Protein AF-A0A699ZF34-F1 (afdb_monomer_lite)

Organism: Haematococcus lacustris (NCBI:txid44745)

pLDDT: mean 74.12, std 25.05, range [24.66, 98.25]

Structure (mmCIF, N/CA/C/O backbone):
data_AF-A0A699ZF34-F1
#
_entry.id   AF-A0A699ZF34-F1
#
loop_
_atom_site.group_PDB
_atom_site.id
_atom_site.type_symbol
_atom_site.label_atom_id
_atom_site.label_alt_id
_atom_site.label_comp_id
_atom_site.label_asym_id
_atom_site.label_entity_id
_atom_site.label_seq_id
_atom_site.pdbx_PDB_ins_code
_atom_site.Cartn_x
_atom_site.Cartn_y
_atom_site.Cartn_z
_atom_site.occupancy
_atom_site.B_iso_or_equiv
_atom_site.auth_seq_id
_atom_site.auth_comp_id
_atom_site.auth_asym_id
_atom_site.auth_atom_id
_atom_site.pdbx_PDB_model_num
ATOM 1 N N . GLY A 1 1 ? -24.869 34.630 8.808 1.00 33.69 1 GLY A N 1
ATOM 2 C CA . GLY A 1 1 ? -23.682 33.775 8.625 1.00 33.69 1 GLY A CA 1
ATOM 3 C C . GLY A 1 1 ? -23.937 32.819 7.484 1.00 33.69 1 GLY A C 1
ATOM 4 O O . GLY A 1 1 ? -24.708 31.885 7.656 1.00 33.69 1 GLY A O 1
ATOM 5 N N . GLY A 1 2 ? -23.388 33.104 6.303 1.00 32.94 2 GLY A N 1
ATOM 6 C CA . GLY A 1 2 ? -23.580 32.267 5.121 1.00 32.94 2 GLY A CA 1
ATOM 7 C C . GLY A 1 2 ? -22.826 30.948 5.269 1.00 32.94 2 GLY A C 1
ATOM 8 O O . GLY A 1 2 ? -21.609 30.952 5.430 1.00 32.94 2 GLY A O 1
ATOM 9 N N . ARG A 1 3 ? -23.548 29.825 5.218 1.00 38.44 3 ARG A N 1
ATOM 10 C CA . ARG A 1 3 ? -22.960 28.494 5.032 1.00 38.44 3 ARG A CA 1
ATOM 11 C C . ARG A 1 3 ? -22.217 28.494 3.696 1.00 38.44 3 ARG A C 1
ATOM 13 O O . ARG A 1 3 ? -22.848 28.540 2.641 1.00 38.44 3 ARG A O 1
ATOM 20 N N . GLY A 1 4 ? -20.886 28.487 3.753 1.00 37.91 4 GLY A N 1
ATOM 21 C CA . GLY A 1 4 ? -20.039 28.271 2.585 1.00 37.91 4 GLY A CA 1
ATOM 22 C C . GLY A 1 4 ? -20.434 26.964 1.902 1.00 37.91 4 GLY A C 1
ATOM 23 O O . GLY A 1 4 ? -20.609 25.941 2.564 1.00 37.91 4 GLY A O 1
ATOM 24 N N . LYS A 1 5 ? -20.640 27.028 0.583 1.00 41.81 5 LYS A N 1
ATOM 25 C CA . LYS A 1 5 ? -20.927 25.872 -0.273 1.00 41.81 5 LYS A CA 1
ATOM 26 C C . LYS A 1 5 ? -19.894 24.772 -0.006 1.00 41.81 5 LYS A C 1
ATOM 28 O O . LYS A 1 5 ? -18.702 25.059 0.042 1.00 41.81 5 LYS A O 1
ATOM 33 N N . GLY A 1 6 ? -20.384 23.547 0.195 1.00 45.31 6 GLY A N 1
ATOM 34 C CA . GLY A 1 6 ? -19.615 22.392 0.655 1.00 45.31 6 GLY A CA 1
ATOM 35 C C . GLY A 1 6 ? -18.366 22.137 -0.179 1.00 45.31 6 GLY A C 1
ATOM 36 O O . GLY A 1 6 ? -18.447 21.641 -1.299 1.00 45.31 6 GLY A O 1
ATOM 37 N N . GLN A 1 7 ? -17.212 22.472 0.388 1.00 50.84 7 GLN A N 1
ATOM 38 C CA . GLN A 1 7 ? -15.935 21.971 -0.091 1.00 50.84 7 GLN A CA 1
ATOM 39 C C . GLN A 1 7 ? -15.862 20.488 0.288 1.00 50.84 7 GLN A C 1
ATOM 41 O O . GLN A 1 7 ? -16.158 20.134 1.431 1.00 50.84 7 GLN A O 1
ATOM 46 N N . ALA A 1 8 ? -15.533 19.623 -0.674 1.00 65.12 8 ALA A N 1
ATOM 47 C CA . ALA A 1 8 ? -15.329 18.203 -0.404 1.00 65.12 8 ALA A CA 1
ATOM 48 C C . ALA A 1 8 ? -14.284 18.035 0.711 1.00 65.12 8 ALA A C 1
ATOM 50 O O . ALA A 1 8 ? -13.295 18.772 0.750 1.00 65.12 8 ALA A O 1
ATOM 51 N N . ALA A 1 9 ? -14.528 17.101 1.634 1.00 75.56 9 ALA A N 1
ATOM 52 C CA . ALA A 1 9 ? -13.611 16.848 2.738 1.00 75.56 9 ALA A CA 1
ATOM 53 C C . ALA A 1 9 ? -12.229 16.438 2.190 1.00 75.56 9 ALA A C 1
ATOM 55 O O . ALA A 1 9 ? -12.174 15.642 1.250 1.00 75.56 9 ALA A O 1
ATOM 56 N N . PRO A 1 10 ? -11.123 16.976 2.737 1.00 82.94 10 PRO A N 1
ATOM 57 C CA . PRO A 1 10 ? -9.788 16.601 2.291 1.00 82.94 10 PRO A CA 1
ATOM 58 C C . PRO A 1 10 ? -9.489 15.141 2.635 1.00 82.94 10 PRO A C 1
ATOM 60 O O . PRO A 1 10 ? -9.945 14.625 3.659 1.00 82.94 10 PRO A O 1
ATOM 63 N N . TYR A 1 11 ? -8.662 14.503 1.812 1.00 84.50 11 TYR A N 1
ATOM 64 C CA . TYR A 1 11 ? -8.053 13.222 2.138 1.00 84.50 11 TYR A CA 1
ATOM 65 C C . TYR A 1 11 ? -6.992 13.420 3.219 1.00 84.50 11 TYR A C 1
ATOM 67 O O . TYR A 1 11 ? -6.097 14.254 3.071 1.00 84.50 11 TYR A O 1
ATOM 75 N N . ILE A 1 12 ? -7.097 12.666 4.311 1.00 86.38 12 ILE A N 1
ATOM 76 C CA . ILE A 1 12 ? -6.150 12.721 5.425 1.00 86.38 12 ILE A CA 1
ATOM 77 C C . ILE A 1 12 ? -5.145 11.587 5.248 1.00 86.38 12 ILE A C 1
ATOM 79 O O . ILE A 1 12 ? -5.502 10.419 5.393 1.00 86.38 12 ILE A O 1
ATOM 83 N N . ARG A 1 13 ? -3.892 11.950 4.965 1.00 90.12 13 ARG A N 1
ATOM 84 C CA . ARG A 1 13 ? -2.758 11.026 4.873 1.00 90.12 13 ARG A CA 1
ATOM 85 C C . ARG A 1 13 ? -1.859 11.213 6.087 1.00 90.12 13 ARG A C 1
ATOM 87 O O . ARG A 1 13 ? -1.444 12.340 6.357 1.00 90.12 13 ARG A O 1
ATOM 94 N N . ILE A 1 14 ? -1.546 10.146 6.811 1.00 91.19 14 ILE A N 1
ATOM 95 C CA . ILE A 1 14 ? -0.604 10.224 7.934 1.00 91.19 14 ILE A CA 1
ATOM 96 C C . ILE A 1 14 ? 0.786 10.596 7.397 1.00 91.19 14 ILE A C 1
ATOM 98 O O . ILE A 1 14 ? 1.165 10.204 6.292 1.00 91.19 14 ILE A O 1
ATOM 102 N N . SER A 1 15 ? 1.527 11.437 8.123 1.00 89.69 15 SER A N 1
ATOM 103 C CA . SER A 1 15 ? 2.826 11.899 7.638 1.00 89.69 15 SER A CA 1
ATOM 104 C C . SER A 1 15 ? 3.857 10.769 7.657 1.00 89.69 15 SER A C 1
ATOM 106 O O . SER A 1 15 ? 3.813 9.875 8.501 1.00 89.69 15 SER A O 1
ATOM 108 N N . GLN A 1 16 ? 4.843 10.841 6.759 1.00 90.50 16 GLN A N 1
ATOM 109 C CA . GLN A 1 16 ? 5.911 9.842 6.682 1.00 90.50 16 GLN A CA 1
ATOM 110 C C . GLN A 1 16 ? 6.647 9.660 8.022 1.00 90.50 16 GLN A C 1
ATOM 112 O O . GLN A 1 16 ? 7.090 8.561 8.328 1.00 90.50 16 GLN A O 1
ATOM 117 N N . GLN A 1 17 ? 6.756 10.714 8.841 1.00 91.25 17 GLN A N 1
ATOM 118 C CA . GLN A 1 17 ? 7.422 10.634 10.145 1.00 91.25 17 GLN A CA 1
ATOM 119 C C . GLN A 1 17 ? 6.659 9.776 11.162 1.00 91.25 17 GLN A C 1
ATOM 121 O O . GLN A 1 17 ? 7.295 9.149 11.999 1.00 91.25 17 GLN A O 1
ATOM 126 N N . GLU A 1 18 ? 5.326 9.751 11.113 1.00 93.38 18 GLU A N 1
ATOM 127 C CA . GLU A 1 18 ? 4.509 8.970 12.056 1.00 93.38 18 GLU A CA 1
ATOM 128 C C . GLU A 1 18 ? 4.581 7.466 11.748 1.00 93.38 18 GLU A C 1
ATOM 130 O O . GLU A 1 18 ? 4.599 6.653 12.669 1.00 93.38 18 GLU A O 1
ATOM 135 N N . ILE A 1 19 ? 4.679 7.101 10.462 1.00 93.38 19 ILE A N 1
ATOM 136 C CA . ILE A 1 19 ? 4.823 5.703 10.018 1.00 93.38 19 ILE A CA 1
ATOM 137 C C . ILE A 1 19 ? 6.280 5.213 10.045 1.00 93.38 19 ILE A C 1
ATOM 139 O O . ILE A 1 19 ? 6.513 4.014 9.991 1.00 93.38 19 ILE A O 1
ATOM 143 N N . ALA A 1 20 ? 7.276 6.104 10.120 1.00 92.88 20 ALA A N 1
ATOM 144 C CA . ALA A 1 20 ? 8.688 5.765 9.891 1.00 92.88 20 ALA A CA 1
ATOM 145 C C . ALA A 1 20 ? 9.232 4.641 10.789 1.00 92.88 20 ALA A C 1
ATOM 147 O O . ALA A 1 20 ? 10.080 3.874 10.347 1.00 92.88 20 ALA A O 1
ATOM 148 N N . GLU A 1 21 ? 8.751 4.531 12.029 1.00 93.38 21 GLU A N 1
ATOM 149 C CA . GLU A 1 21 ? 9.197 3.499 12.977 1.00 93.38 21 GLU A CA 1
ATOM 150 C C . GLU A 1 21 ? 8.729 2.083 12.599 1.00 93.38 21 GLU A C 1
ATOM 152 O O . GLU A 1 21 ? 9.310 1.106 13.068 1.00 93.38 21 GLU A O 1
ATOM 157 N N . ASP A 1 22 ? 7.705 1.969 11.748 1.00 95.81 22 ASP A N 1
ATOM 158 C CA . ASP A 1 22 ? 7.157 0.696 11.269 1.00 95.81 22 ASP A CA 1
ATOM 159 C C . ASP A 1 22 ? 7.843 0.222 9.967 1.00 95.81 22 ASP A C 1
ATOM 161 O O . ASP A 1 22 ? 7.601 -0.892 9.498 1.00 95.81 22 ASP A O 1
ATOM 165 N N . TYR A 1 23 ? 8.736 1.042 9.398 1.00 96.06 23 TYR A N 1
ATOM 166 C CA . TYR A 1 23 ? 9.470 0.777 8.160 1.00 96.06 23 TYR A CA 1
ATOM 167 C C . TYR A 1 23 ? 10.976 0.582 8.406 1.00 96.06 23 TYR A C 1
ATOM 169 O O . TYR A 1 23 ? 11.530 1.078 9.388 1.00 96.06 23 TYR A O 1
ATOM 177 N N . PRO A 1 24 ? 11.678 -0.159 7.526 1.00 95.19 24 PRO A N 1
ATOM 178 C CA . PRO A 1 24 ? 13.124 -0.327 7.635 1.00 95.19 24 PRO A CA 1
ATOM 179 C C . PRO A 1 24 ? 13.867 0.989 7.364 1.00 95.19 24 PRO A C 1
ATOM 181 O O . PRO A 1 24 ? 13.317 1.960 6.845 1.00 95.19 24 PRO A O 1
ATOM 184 N N . LEU A 1 25 ? 15.167 0.996 7.666 1.00 93.25 25 LEU A N 1
ATOM 185 C CA . LEU A 1 25 ? 16.037 2.114 7.316 1.00 93.25 25 LEU A CA 1
ATOM 186 C C . LEU A 1 25 ? 16.028 2.370 5.805 1.00 93.25 25 LEU A C 1
ATOM 188 O O . LEU A 1 25 ? 15.980 1.439 4.995 1.00 93.25 25 LEU A O 1
ATOM 192 N N . VAL A 1 26 ? 16.119 3.652 5.453 1.00 92.12 26 VAL A N 1
ATOM 193 C CA . VAL A 1 26 ? 16.160 4.127 4.069 1.00 92.12 26 VAL A CA 1
ATOM 194 C C . VAL A 1 26 ? 17.235 3.373 3.288 1.00 92.12 26 VAL A C 1
ATOM 196 O O . VAL A 1 26 ? 18.389 3.279 3.710 1.00 92.12 26 VAL A O 1
ATOM 199 N N . LYS A 1 27 ? 16.846 2.840 2.132 1.00 92.88 27 LYS A N 1
ATOM 200 C CA . LYS A 1 27 ? 17.702 2.051 1.248 1.00 92.88 27 LYS A CA 1
ATOM 201 C C . LYS A 1 27 ? 17.431 2.467 -0.191 1.00 92.88 27 LYS A C 1
ATOM 203 O O . LYS A 1 27 ? 16.287 2.725 -0.541 1.00 92.88 27 LYS A O 1
ATOM 208 N N . THR A 1 28 ? 18.464 2.536 -1.020 1.00 94.94 28 THR A N 1
ATOM 209 C CA . THR A 1 28 ? 18.307 2.796 -2.455 1.00 94.94 28 THR A CA 1
ATOM 210 C C . THR A 1 28 ? 17.871 1.536 -3.189 1.00 94.94 28 THR A C 1
ATOM 212 O O . THR A 1 28 ? 18.305 0.435 -2.847 1.00 94.94 28 THR A O 1
ATOM 215 N N . TYR A 1 29 ? 17.052 1.706 -4.219 1.00 94.44 29 TYR A N 1
ATOM 216 C CA . TYR A 1 29 ? 16.720 0.649 -5.156 1.00 94.44 29 TYR A CA 1
ATOM 217 C C . TYR A 1 29 ? 17.971 0.207 -5.925 1.00 94.44 29 TYR A C 1
ATOM 219 O O . TYR A 1 29 ? 18.674 1.031 -6.518 1.00 94.44 29 TYR A O 1
ATOM 227 N N . ASN A 1 30 ? 18.237 -1.097 -5.906 1.00 92.19 30 ASN A N 1
ATOM 228 C CA . ASN A 1 30 ? 19.259 -1.715 -6.738 1.00 92.19 30 ASN A CA 1
ATOM 229 C C . ASN A 1 30 ? 18.626 -2.105 -8.075 1.00 92.19 30 ASN A C 1
ATOM 231 O O . ASN A 1 30 ? 17.708 -2.923 -8.097 1.00 92.19 30 ASN A O 1
ATOM 235 N N . LYS A 1 31 ? 19.122 -1.484 -9.147 1.00 86.94 31 LYS A N 1
ATOM 236 C CA . LYS A 1 31 ? 18.702 -1.695 -10.534 1.00 86.94 31 LYS A CA 1
ATOM 237 C C . LYS A 1 31 ? 19.109 -3.086 -11.029 1.00 86.94 31 LYS A C 1
ATOM 239 O O . LYS A 1 31 ? 20.203 -3.548 -10.708 1.00 86.94 31 LYS A O 1
ATOM 244 N N . GLU A 1 32 ? 18.239 -3.695 -11.824 1.00 87.12 32 GLU A N 1
ATOM 245 C CA . GLU A 1 32 ? 18.501 -4.958 -12.522 1.00 87.12 32 GLU A CA 1
ATOM 246 C C . GLU A 1 32 ? 19.171 -4.696 -13.885 1.00 87.12 32 GLU A C 1
ATOM 248 O O . GLU A 1 32 ? 19.127 -3.576 -14.403 1.00 87.12 32 GLU A O 1
ATOM 253 N N . GLU A 1 33 ? 19.827 -5.708 -14.462 1.00 77.69 33 GLU A N 1
ATOM 254 C CA . GLU A 1 33 ? 20.612 -5.540 -15.700 1.00 77.69 33 GLU A CA 1
ATOM 255 C C . GLU A 1 33 ? 19.741 -5.218 -16.922 1.00 77.69 33 GLU A C 1
ATOM 257 O O . GLU A 1 33 ? 20.108 -4.365 -17.733 1.00 77.69 33 GLU A O 1
ATOM 262 N N . GLU A 1 34 ? 18.568 -5.847 -17.022 1.00 85.81 34 GLU A N 1
ATOM 263 C CA . GLU A 1 34 ? 17.631 -5.673 -18.131 1.00 85.81 34 GLU A CA 1
ATOM 264 C C . GLU A 1 34 ? 16.265 -5.209 -17.611 1.00 85.81 34 GLU A C 1
ATOM 266 O O . GLU A 1 34 ? 15.536 -5.956 -16.956 1.00 85.81 34 GLU A O 1
ATOM 271 N N . GLU A 1 35 ? 15.926 -3.948 -17.893 1.00 88.81 35 GLU A N 1
ATOM 272 C CA . GLU A 1 35 ? 14.650 -3.327 -17.529 1.00 88.81 35 GLU A CA 1
ATOM 273 C C . GLU A 1 35 ? 14.143 -2.476 -18.699 1.00 88.81 35 GLU A C 1
ATOM 275 O O . GLU A 1 35 ? 14.848 -1.582 -19.177 1.00 88.81 35 GLU A O 1
ATOM 280 N N . THR A 1 36 ? 12.915 -2.732 -19.149 1.00 90.69 36 THR A N 1
ATOM 281 C CA . THR A 1 36 ? 12.276 -2.000 -20.254 1.00 90.69 36 THR A CA 1
ATOM 282 C C . THR A 1 36 ? 11.377 -0.892 -19.712 1.00 90.69 36 THR A C 1
ATOM 284 O O . THR A 1 36 ? 10.690 -1.079 -18.715 1.00 90.69 36 THR A O 1
ATOM 287 N N . ASP A 1 37 ? 11.361 0.283 -20.339 1.00 91.19 37 ASP A N 1
ATOM 288 C CA . ASP A 1 37 ? 10.445 1.360 -19.938 1.00 91.19 37 ASP A CA 1
ATOM 289 C C . ASP A 1 37 ? 8.999 1.006 -20.326 1.00 91.19 37 ASP A C 1
ATOM 291 O O . ASP A 1 37 ? 8.712 0.756 -21.495 1.00 91.19 37 ASP A O 1
ATOM 295 N N . GLU A 1 38 ? 8.090 0.996 -19.345 1.00 92.44 38 GLU A N 1
ATOM 296 C CA . GLU A 1 38 ? 6.662 0.710 -19.531 1.00 92.44 38 GLU A CA 1
ATOM 297 C C . GLU A 1 38 ? 6.037 1.599 -20.614 1.00 92.44 38 GLU A C 1
ATOM 299 O O . GLU A 1 38 ? 5.225 1.126 -21.410 1.00 92.44 38 GLU A O 1
ATOM 304 N N . LEU A 1 39 ? 6.431 2.875 -20.676 1.00 88.81 39 LEU A N 1
ATOM 305 C CA . LEU A 1 39 ? 5.859 3.829 -21.629 1.00 88.81 39 LEU A CA 1
ATOM 306 C C . LEU A 1 39 ? 6.313 3.583 -23.076 1.00 88.81 39 LEU A C 1
ATOM 308 O O . LEU A 1 39 ? 5.742 4.175 -23.985 1.00 88.81 39 LEU A O 1
ATOM 312 N N . LEU A 1 40 ? 7.310 2.721 -23.310 1.00 87.19 40 LEU A N 1
ATOM 313 C CA . LEU A 1 40 ? 7.692 2.293 -24.662 1.00 87.19 40 LEU A CA 1
ATOM 314 C C . LEU A 1 40 ? 6.791 1.179 -25.206 1.00 87.19 40 LEU A C 1
ATOM 316 O O . LEU A 1 40 ? 6.837 0.897 -26.401 1.00 87.19 40 LEU A O 1
ATOM 320 N N . LEU A 1 41 ? 5.993 0.539 -24.347 1.00 84.94 41 LEU A N 1
ATOM 321 C CA . LEU A 1 41 ? 5.126 -0.583 -24.715 1.00 84.94 41 LEU A CA 1
ATOM 322 C C . LEU A 1 41 ? 3.698 -0.155 -25.074 1.00 84.94 41 LEU A C 1
ATOM 324 O O . LEU A 1 41 ? 2.875 -1.010 -25.399 1.00 84.94 41 LEU A O 1
ATOM 328 N N . VAL A 1 42 ? 3.382 1.138 -24.979 1.00 82.69 42 VAL A N 1
ATOM 329 C CA . VAL A 1 42 ? 2.038 1.672 -25.224 1.00 82.69 42 VAL A CA 1
ATOM 330 C C . VAL A 1 42 ? 2.124 2.847 -26.185 1.00 82.69 42 VAL A C 1
ATOM 332 O O . VAL A 1 42 ? 2.988 3.711 -26.034 1.00 82.69 42 VAL A O 1
ATOM 335 N N . ASP A 1 43 ? 1.220 2.884 -27.163 1.00 81.88 43 ASP A N 1
ATOM 336 C CA . ASP A 1 43 ? 1.119 4.021 -28.070 1.00 81.88 43 ASP A CA 1
ATOM 337 C C . ASP A 1 43 ? 0.714 5.287 -27.282 1.00 81.88 43 ASP A C 1
ATOM 339 O O . ASP A 1 43 ? -0.253 5.254 -26.509 1.00 81.88 43 ASP A O 1
ATOM 343 N N . PRO A 1 44 ? 1.433 6.415 -27.432 1.00 78.94 44 PRO A N 1
ATOM 344 C CA . PRO A 1 44 ? 1.090 7.663 -26.759 1.00 78.94 44 PRO A CA 1
ATOM 345 C C . PRO A 1 44 ? -0.334 8.170 -27.035 1.00 78.94 44 PRO A C 1
ATOM 347 O O . PRO A 1 44 ? -0.917 8.822 -26.162 1.00 78.94 44 PRO A O 1
ATOM 350 N N . GLU A 1 45 ? -0.889 7.912 -28.222 1.00 77.94 45 GLU A N 1
ATOM 351 C CA . GLU A 1 45 ? -2.253 8.312 -28.588 1.00 77.94 45 GLU A CA 1
ATOM 352 C C . GLU A 1 45 ? -3.292 7.475 -27.834 1.00 77.94 45 GLU A C 1
ATOM 354 O O . GLU A 1 45 ? -4.211 8.038 -27.229 1.00 77.94 45 GLU A O 1
ATOM 359 N N . ASP A 1 46 ? -3.090 6.156 -27.772 1.00 76.19 46 ASP A N 1
ATOM 360 C CA . ASP A 1 46 ? -3.944 5.240 -27.008 1.00 76.19 46 ASP A CA 1
ATOM 361 C C . ASP A 1 46 ? -3.904 5.575 -25.513 1.00 76.19 46 ASP A C 1
ATOM 363 O O . ASP A 1 46 ? -4.941 5.674 -24.850 1.00 76.19 46 ASP A O 1
ATOM 367 N N . LEU A 1 47 ? -2.708 5.849 -24.987 1.00 77.50 47 LEU A N 1
ATOM 368 C CA . LEU A 1 47 ? -2.506 6.236 -23.593 1.00 77.50 47 LEU A CA 1
ATOM 369 C C . LEU A 1 47 ? -3.223 7.547 -23.240 1.00 77.50 47 LEU A C 1
ATOM 371 O O . LEU A 1 47 ? -3.758 7.698 -22.140 1.00 77.50 47 LEU A O 1
ATOM 375 N N . ALA A 1 48 ? -3.236 8.518 -24.157 1.00 71.25 48 ALA A N 1
ATOM 376 C CA . ALA A 1 48 ? -3.887 9.805 -23.932 1.00 71.25 48 ALA A CA 1
ATOM 377 C C . ALA A 1 48 ? -5.417 9.684 -23.872 1.00 71.25 48 ALA A C 1
ATOM 379 O O . ALA A 1 48 ? -6.064 10.452 -23.151 1.00 71.25 48 ALA A O 1
ATOM 380 N N . MET A 1 49 ? -5.988 8.729 -24.604 1.00 70.38 49 MET A N 1
ATOM 381 C CA . MET A 1 49 ? -7.435 8.533 -24.709 1.00 70.38 49 MET A CA 1
ATOM 382 C C . MET A 1 49 ? -7.984 7.485 -23.733 1.00 70.38 49 MET A C 1
ATOM 384 O O . MET A 1 49 ? -9.193 7.461 -23.501 1.00 70.38 49 MET A O 1
ATOM 388 N N . ALA A 1 50 ? -7.123 6.662 -23.131 1.00 76.25 50 ALA A N 1
ATOM 389 C CA . ALA A 1 50 ? -7.528 5.605 -22.216 1.00 76.25 50 ALA A CA 1
ATOM 390 C C . ALA A 1 50 ? -8.204 6.141 -20.941 1.00 76.25 50 ALA A C 1
ATOM 392 O O . ALA A 1 50 ? -7.672 6.990 -20.212 1.00 76.25 50 ALA A O 1
ATOM 393 N N . HIS A 1 51 ? -9.379 5.593 -20.628 1.00 81.75 51 HIS A N 1
ATOM 394 C CA . HIS A 1 51 ? -9.967 5.739 -19.304 1.00 81.75 51 HIS A CA 1
ATOM 395 C C . HIS A 1 51 ? -9.289 4.770 -18.323 1.00 81.75 51 HIS A C 1
ATOM 397 O O . HIS A 1 51 ? -8.952 3.653 -18.709 1.00 81.75 51 HIS A O 1
ATOM 403 N N . PRO A 1 52 ? -9.121 5.143 -17.037 1.00 83.81 52 PRO A N 1
ATOM 404 C CA . PRO A 1 52 ? -8.477 4.277 -16.051 1.00 83.81 52 PRO A CA 1
ATOM 405 C C . PRO A 1 52 ? -9.090 2.878 -15.938 1.00 83.81 52 PRO A C 1
ATOM 407 O O . PRO A 1 52 ? -8.370 1.940 -15.630 1.00 83.81 52 PRO A O 1
ATOM 410 N N . GLU A 1 53 ? -10.394 2.724 -16.172 1.00 84.25 53 GLU A N 1
ATOM 411 C CA . GLU A 1 53 ? -11.089 1.430 -16.095 1.00 84.25 53 GLU A CA 1
ATOM 412 C C . GLU A 1 53 ? -10.783 0.509 -17.288 1.00 84.25 53 GLU A C 1
ATOM 414 O O . GLU A 1 53 ? -10.839 -0.711 -17.134 1.00 84.25 53 GLU A O 1
ATOM 419 N N . ASP A 1 54 ? -10.392 1.089 -18.427 1.00 85.75 54 ASP A N 1
ATOM 420 C CA . ASP A 1 54 ? -10.098 0.386 -19.682 1.00 85.75 54 ASP A CA 1
ATOM 421 C C . ASP A 1 54 ? -8.610 0.023 -19.822 1.00 85.75 54 ASP A C 1
ATOM 423 O O . ASP A 1 54 ? -8.208 -0.624 -20.789 1.00 85.75 54 ASP A O 1
ATOM 427 N N . LEU A 1 55 ? -7.770 0.440 -18.868 1.00 89.38 55 LEU A N 1
ATOM 428 C CA . LEU A 1 55 ? -6.345 0.130 -18.891 1.00 89.38 55 LEU A CA 1
ATOM 429 C C . LEU A 1 55 ? -6.102 -1.387 -18.772 1.00 89.38 55 LEU A C 1
ATOM 431 O O . LEU A 1 55 ? -6.778 -2.055 -17.979 1.00 89.38 55 LEU A O 1
ATOM 435 N N . PRO A 1 56 ? -5.086 -1.929 -19.475 1.00 90.56 56 PRO A N 1
ATOM 436 C CA . PRO A 1 56 ? -4.693 -3.328 -19.353 1.00 90.56 56 PRO A CA 1
ATOM 437 C C . PRO A 1 56 ? -4.463 -3.740 -17.898 1.00 90.56 56 PRO A C 1
ATOM 439 O O . PRO A 1 56 ? -3.881 -2.990 -17.113 1.00 90.56 56 PRO A O 1
ATOM 442 N N . LYS A 1 57 ? -4.882 -4.957 -17.548 1.00 91.38 57 LYS A N 1
ATOM 443 C CA . LYS A 1 57 ? -4.701 -5.546 -16.217 1.00 91.38 57 LYS A CA 1
ATOM 444 C C . LYS A 1 57 ? -3.662 -6.655 -16.298 1.00 91.38 57 LYS A C 1
ATOM 446 O O . LYS A 1 57 ? -3.774 -7.539 -17.142 1.00 91.38 57 LYS A O 1
ATOM 451 N N . ARG A 1 58 ? -2.631 -6.577 -15.461 1.00 92.62 58 ARG A N 1
ATOM 452 C CA . ARG A 1 58 ? -1.455 -7.453 -15.511 1.00 92.62 58 ARG A CA 1
ATOM 453 C C . ARG A 1 58 ? -1.034 -7.901 -14.116 1.00 92.62 58 ARG A C 1
ATOM 455 O O . ARG A 1 58 ? -1.461 -7.334 -13.105 1.00 92.62 58 ARG A O 1
ATOM 462 N N . LEU A 1 59 ? -0.162 -8.901 -14.064 1.00 93.50 59 LEU A N 1
ATOM 463 C CA . LEU A 1 59 ? 0.481 -9.364 -12.838 1.00 93.50 59 LEU A CA 1
ATOM 464 C C . LEU A 1 59 ? 1.885 -8.769 -12.729 1.00 93.50 59 LEU A C 1
ATOM 466 O O . LEU A 1 59 ? 2.608 -8.674 -13.722 1.00 93.50 59 LEU A O 1
ATOM 470 N N . LEU A 1 60 ? 2.285 -8.396 -11.514 1.00 95.44 60 LEU A N 1
ATOM 471 C CA . LEU A 1 60 ? 3.616 -7.870 -11.235 1.00 95.44 60 LE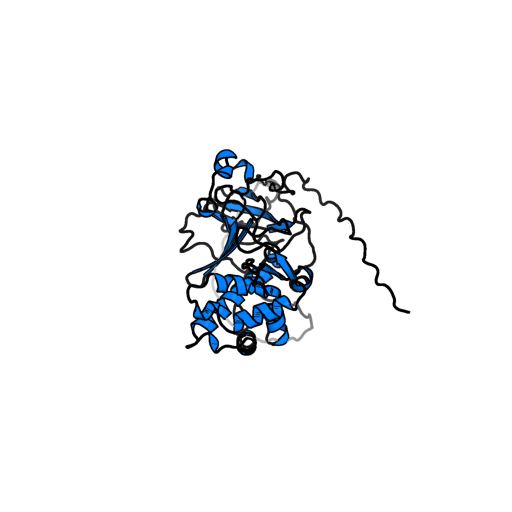U A CA 1
ATOM 472 C C . LEU A 1 60 ? 4.313 -8.704 -10.159 1.00 95.44 60 LEU A C 1
ATOM 474 O O . LEU A 1 60 ? 3.936 -8.711 -8.981 1.00 95.44 60 LEU A O 1
ATOM 478 N N . TYR A 1 61 ? 5.350 -9.407 -10.590 1.00 94.50 61 TYR A N 1
ATOM 479 C CA . TYR A 1 61 ? 6.230 -10.227 -9.772 1.00 94.50 61 TYR A CA 1
ATOM 480 C C . TYR A 1 61 ? 7.516 -9.469 -9.453 1.00 94.50 61 TYR A C 1
ATOM 482 O O . TYR A 1 61 ? 7.895 -8.543 -10.162 1.00 94.50 61 TYR A O 1
ATOM 490 N N . ASP A 1 62 ? 8.207 -9.890 -8.397 1.00 94.94 62 ASP A N 1
ATOM 491 C CA . ASP A 1 62 ? 9.528 -9.384 -8.014 1.00 94.94 62 ASP A CA 1
ATOM 492 C C . ASP A 1 62 ? 9.615 -7.846 -8.019 1.00 94.94 62 ASP A C 1
ATOM 494 O O . ASP A 1 62 ? 10.524 -7.237 -8.592 1.00 94.94 62 ASP A O 1
ATOM 498 N N . PHE A 1 63 ? 8.591 -7.217 -7.435 1.00 97.19 63 PHE A N 1
ATOM 499 C CA . PHE A 1 63 ? 8.391 -5.777 -7.540 1.00 97.19 63 PHE A CA 1
ATOM 500 C C . PHE A 1 63 ? 9.103 -4.986 -6.439 1.00 97.19 63 PHE A C 1
ATOM 502 O O . PHE A 1 63 ? 9.324 -5.464 -5.321 1.00 97.19 63 PHE A O 1
ATOM 509 N N . ALA A 1 64 ? 9.423 -3.731 -6.731 1.00 97.69 64 ALA A N 1
ATOM 510 C CA . ALA A 1 64 ? 9.904 -2.748 -5.770 1.00 97.69 64 ALA A CA 1
ATOM 511 C C . ALA A 1 64 ? 9.326 -1.371 -6.091 1.00 97.69 64 ALA A C 1
ATOM 513 O O . ALA A 1 64 ? 9.240 -1.010 -7.262 1.00 97.69 64 ALA A O 1
ATOM 514 N N . PHE A 1 65 ? 8.995 -0.592 -5.058 1.00 97.75 65 PHE A N 1
ATOM 515 C CA . PHE A 1 65 ? 8.601 0.809 -5.210 1.00 97.75 65 PHE A CA 1
ATOM 516 C C . PHE A 1 65 ? 9.617 1.739 -4.563 1.00 97.75 65 PHE A C 1
ATOM 518 O O . PHE A 1 65 ? 10.224 1.420 -3.535 1.00 97.75 65 PHE A O 1
ATOM 525 N N . TYR A 1 66 ? 9.805 2.894 -5.186 1.00 96.31 66 TYR A N 1
ATOM 526 C CA . TYR A 1 66 ? 10.782 3.890 -4.780 1.00 96.31 66 TYR A CA 1
ATOM 527 C C . TYR A 1 66 ? 10.348 5.292 -5.198 1.00 96.31 66 TYR A C 1
ATOM 529 O O . TYR A 1 66 ? 9.499 5.471 -6.071 1.00 96.31 66 TYR A O 1
ATOM 537 N N . ASP A 1 67 ? 10.917 6.295 -4.546 1.00 93.88 67 ASP A N 1
ATOM 538 C CA . ASP A 1 67 ? 10.671 7.697 -4.855 1.00 93.88 67 ASP A CA 1
ATOM 539 C C . ASP A 1 67 ? 11.453 8.187 -6.088 1.00 93.88 67 ASP A C 1
ATOM 541 O O . ASP A 1 67 ? 12.185 7.444 -6.751 1.00 93.88 67 ASP A O 1
ATOM 545 N N . ALA A 1 68 ? 11.298 9.475 -6.399 1.00 91.31 68 ALA A N 1
ATOM 546 C CA . ALA A 1 68 ? 11.982 10.124 -7.512 1.00 91.31 68 ALA A CA 1
ATOM 547 C C . ALA A 1 68 ? 13.524 10.087 -7.410 1.00 91.31 68 ALA A C 1
ATOM 549 O O . ALA A 1 68 ? 14.218 10.186 -8.425 1.00 91.31 68 ALA A O 1
ATOM 550 N N . GLU A 1 69 ? 14.065 9.951 -6.197 1.00 91.06 69 GLU A N 1
ATOM 551 C CA . GLU A 1 69 ? 15.501 9.887 -5.915 1.00 91.06 69 GLU A CA 1
ATOM 552 C C . GLU A 1 69 ? 16.033 8.443 -5.924 1.00 91.06 69 GLU A C 1
ATOM 554 O O . GLU A 1 69 ? 17.251 8.228 -5.857 1.00 91.06 69 GLU A O 1
ATOM 559 N N . GLY A 1 70 ? 15.146 7.455 -6.071 1.00 91.88 70 GLY A N 1
ATOM 560 C CA . GLY A 1 70 ? 15.462 6.032 -6.093 1.00 91.88 70 GLY A CA 1
ATOM 561 C C . GLY A 1 70 ? 15.585 5.409 -4.703 1.00 91.88 70 GLY A C 1
ATOM 562 O O . GLY A 1 70 ? 16.157 4.325 -4.587 1.00 91.88 70 GLY A O 1
ATOM 563 N N . PHE A 1 71 ? 15.093 6.057 -3.645 1.00 94.50 71 PHE A N 1
ATOM 564 C CA . PHE A 1 71 ? 14.985 5.429 -2.329 1.00 94.50 71 PHE A CA 1
ATOM 565 C C . PHE A 1 71 ? 13.719 4.586 -2.256 1.00 94.50 71 PHE A C 1
ATOM 567 O O . PHE A 1 71 ? 12.645 5.038 -2.644 1.00 94.50 71 PHE A O 1
ATOM 574 N N . LEU A 1 72 ? 13.844 3.359 -1.748 1.00 96.69 72 LEU A N 1
ATOM 575 C CA . LEU A 1 72 ? 12.704 2.489 -1.488 1.00 96.69 72 LEU A CA 1
ATOM 576 C C . LEU A 1 72 ? 11.703 3.218 -0.593 1.00 96.69 72 LEU A C 1
ATOM 578 O O . LEU A 1 72 ? 12.083 3.852 0.393 1.00 96.69 72 LEU A O 1
ATOM 582 N N . ALA A 1 73 ? 10.431 3.132 -0.960 1.00 95.88 73 ALA A N 1
ATOM 583 C CA . ALA A 1 73 ? 9.377 3.903 -0.326 1.00 95.88 73 ALA A CA 1
ATOM 584 C C . ALA A 1 73 ? 8.058 3.131 -0.336 1.00 95.88 73 ALA A C 1
ATOM 586 O O . ALA A 1 73 ? 7.819 2.291 -1.198 1.00 95.88 73 ALA A O 1
ATOM 587 N N . THR A 1 74 ? 7.197 3.421 0.637 1.00 96.25 74 THR A N 1
ATOM 588 C CA . THR A 1 74 ? 5.926 2.713 0.827 1.00 96.25 74 THR A CA 1
ATOM 589 C C . THR A 1 74 ? 4.781 3.292 0.003 1.00 96.25 74 THR A C 1
ATOM 591 O O . THR A 1 74 ? 4.645 4.510 -0.110 1.00 96.25 74 THR A O 1
ATOM 594 N N . LEU A 1 75 ? 3.887 2.415 -0.469 1.00 95.50 75 LEU A N 1
ATOM 595 C CA . LEU A 1 75 ? 2.632 2.781 -1.135 1.00 95.50 75 LEU A CA 1
ATOM 596 C C . LEU A 1 75 ? 1.730 3.678 -0.276 1.00 95.50 75 LEU A C 1
ATOM 598 O O . LEU A 1 75 ? 0.959 4.456 -0.827 1.00 95.50 75 LEU A O 1
ATOM 602 N N . GLU A 1 76 ? 1.859 3.656 1.056 1.00 94.38 76 GLU A N 1
ATOM 603 C CA . GLU A 1 76 ? 1.105 4.556 1.946 1.00 94.38 76 GLU A CA 1
ATOM 604 C C . GLU A 1 76 ? 1.364 6.044 1.678 1.00 94.38 76 GLU A C 1
ATOM 606 O O . GLU A 1 76 ? 0.560 6.899 2.062 1.00 94.38 76 GLU A O 1
ATOM 611 N N . LEU A 1 77 ? 2.462 6.378 0.996 1.00 91.75 77 LEU A N 1
ATOM 612 C CA . LEU A 1 77 ? 2.731 7.754 0.604 1.00 91.75 77 LEU A CA 1
ATOM 613 C C . LEU A 1 77 ? 1.863 8.221 -0.572 1.00 91.75 77 LEU A C 1
ATOM 615 O O . LEU A 1 77 ? 1.745 9.430 -0.767 1.00 91.75 77 LEU A O 1
ATOM 619 N N . VAL A 1 78 ? 1.236 7.309 -1.313 1.00 90.44 78 VAL A N 1
ATOM 620 C CA . VAL A 1 78 ? 0.373 7.611 -2.460 1.00 90.44 78 VAL A CA 1
ATOM 621 C C . VAL A 1 78 ? -1.099 7.399 -2.077 1.00 90.44 78 VAL A C 1
ATOM 623 O O . VAL A 1 78 ? -1.415 6.428 -1.384 1.00 90.44 78 VAL A O 1
ATOM 626 N N . PRO A 1 79 ? -2.022 8.290 -2.489 1.00 86.25 79 PRO A N 1
ATOM 627 C CA . PRO A 1 79 ? -3.456 8.102 -2.272 1.00 86.25 79 PRO A CA 1
ATOM 628 C C . PRO A 1 79 ? -3.983 6.777 -2.842 1.00 86.25 79 PRO A C 1
ATOM 630 O O . PRO A 1 79 ? -3.542 6.314 -3.891 1.00 86.25 79 PRO A O 1
ATOM 633 N N . MET A 1 80 ? -4.977 6.192 -2.170 1.00 89.44 80 MET A N 1
ATOM 634 C CA . MET A 1 80 ? -5.607 4.935 -2.596 1.00 89.44 80 MET A CA 1
ATOM 635 C C . MET A 1 80 ? -6.744 5.109 -3.622 1.00 89.44 80 MET A C 1
ATOM 637 O O . MET A 1 80 ? -7.479 4.168 -3.903 1.00 89.44 80 MET A O 1
ATOM 641 N N . PHE A 1 81 ? -6.957 6.323 -4.131 1.00 78.88 81 PHE A N 1
ATOM 642 C CA . PHE A 1 81 ? -8.027 6.609 -5.082 1.00 78.88 81 PHE A CA 1
ATOM 643 C C . PHE A 1 81 ? -7.646 7.719 -6.045 1.00 78.88 81 PHE A C 1
ATOM 645 O O . PHE A 1 81 ? -6.891 8.640 -5.718 1.00 78.88 81 PHE A O 1
ATOM 652 N N . ASN A 1 82 ? -8.241 7.637 -7.227 1.00 72.88 82 ASN A N 1
ATOM 653 C CA . ASN A 1 82 ? -8.011 8.573 -8.300 1.00 72.88 82 ASN A CA 1
ATOM 654 C C . ASN A 1 82 ? -8.456 10.000 -7.960 1.00 72.88 82 ASN A C 1
ATOM 656 O O . ASN A 1 82 ? -9.401 10.253 -7.209 1.00 72.88 82 ASN A O 1
ATOM 660 N N . GLY A 1 83 ? -7.806 10.949 -8.622 1.00 72.88 83 GLY A N 1
ATOM 661 C CA . GLY A 1 83 ? -8.219 12.340 -8.641 1.00 72.88 83 GLY A CA 1
ATOM 662 C C . GLY A 1 83 ? -7.784 13.142 -7.424 1.00 72.88 83 GLY A C 1
ATOM 663 O O . GLY A 1 83 ? -8.183 14.296 -7.344 1.00 72.88 83 GLY A O 1
ATOM 664 N N . VAL A 1 84 ? -6.983 12.601 -6.505 1.00 78.88 84 VAL A N 1
ATOM 665 C CA . VAL A 1 84 ? -6.305 13.375 -5.448 1.00 78.88 84 VAL A CA 1
ATOM 666 C C . VAL A 1 84 ? -4.987 13.916 -5.987 1.00 78.88 84 VAL A C 1
ATOM 668 O O . VAL A 1 84 ? -4.284 13.210 -6.701 1.00 78.88 84 VAL A O 1
ATOM 671 N N . ASP A 1 85 ? -4.626 15.150 -5.643 1.00 76.88 85 ASP A N 1
ATOM 672 C CA . ASP A 1 85 ? -3.296 15.667 -5.972 1.00 76.88 85 ASP A CA 1
ATOM 673 C C . ASP A 1 85 ? -2.221 14.965 -5.124 1.00 76.88 85 ASP A C 1
ATOM 675 O O . ASP A 1 85 ? -2.285 14.954 -3.892 1.00 76.88 85 ASP A O 1
ATOM 679 N N . HIS A 1 86 ? -1.225 14.377 -5.791 1.00 80.19 86 HIS A N 1
ATOM 680 C CA . HIS A 1 86 ? -0.116 13.687 -5.136 1.00 80.19 86 HIS A CA 1
ATOM 681 C C . HIS A 1 86 ? 0.917 14.698 -4.648 1.00 80.19 86 HIS A C 1
ATOM 683 O O . HIS A 1 86 ? 1.379 15.539 -5.420 1.00 80.19 86 HIS A O 1
ATOM 689 N N . ASP A 1 87 ? 1.333 14.578 -3.391 1.00 82.12 87 ASP A N 1
ATOM 690 C CA . ASP A 1 87 ? 2.468 15.322 -2.840 1.00 82.12 87 ASP A CA 1
ATOM 691 C C . ASP A 1 87 ? 3.789 14.536 -2.919 1.00 82.12 87 ASP A C 1
ATOM 693 O O . ASP A 1 87 ? 4.859 15.108 -2.724 1.00 82.12 87 ASP A O 1
ATOM 697 N N . VAL A 1 88 ? 3.721 13.241 -3.242 1.00 86.94 88 VAL A N 1
ATOM 698 C CA . VAL A 1 88 ? 4.870 12.347 -3.431 1.00 86.94 88 VAL A CA 1
ATOM 699 C C . VAL A 1 88 ? 4.738 11.605 -4.761 1.00 86.94 88 VAL A C 1
ATOM 701 O O . VAL A 1 88 ? 3.671 11.092 -5.104 1.00 86.94 88 VAL A O 1
ATOM 704 N N . ALA A 1 89 ? 5.837 11.521 -5.510 1.00 90.75 89 ALA A N 1
ATOM 705 C CA . ALA A 1 89 ? 5.933 10.684 -6.699 1.00 90.75 89 ALA A CA 1
ATOM 706 C C . ALA A 1 89 ? 6.620 9.361 -6.352 1.00 90.75 89 ALA A C 1
ATOM 708 O O . ALA A 1 89 ? 7.791 9.357 -5.975 1.00 90.75 89 ALA A O 1
ATOM 709 N N . LEU A 1 90 ? 5.882 8.258 -6.490 1.00 93.81 90 LEU A N 1
ATOM 710 C CA . LEU A 1 90 ? 6.432 6.909 -6.431 1.00 93.81 90 LEU A CA 1
ATOM 711 C C . LEU A 1 90 ? 6.461 6.293 -7.819 1.00 93.81 90 LEU A C 1
ATOM 713 O O . LEU A 1 90 ? 5.532 6.469 -8.605 1.00 93.81 90 LEU A O 1
ATOM 717 N N . PHE A 1 91 ? 7.510 5.535 -8.068 1.00 95.50 91 PHE A N 1
ATOM 718 C CA . PHE A 1 91 ? 7.739 4.730 -9.254 1.00 95.50 91 PHE A CA 1
ATOM 719 C C . PHE A 1 91 ? 8.014 3.298 -8.809 1.00 95.50 91 PHE A C 1
ATOM 721 O O . PHE A 1 91 ? 8.154 3.026 -7.612 1.00 95.50 91 PHE A O 1
ATOM 728 N N . GLY A 1 92 ? 8.100 2.374 -9.757 1.00 96.06 92 GLY A N 1
ATOM 729 C CA . GLY A 1 92 ? 8.430 0.999 -9.425 1.00 96.06 92 GLY A CA 1
ATOM 730 C C . GLY A 1 92 ? 9.188 0.272 -10.514 1.00 96.06 92 GLY A C 1
ATOM 731 O O . GLY A 1 92 ? 9.308 0.742 -11.642 1.00 96.06 92 GLY A O 1
ATOM 732 N N . SER A 1 93 ? 9.701 -0.888 -10.142 1.00 96.81 93 SER A N 1
ATOM 733 C CA . SER A 1 93 ? 10.161 -1.913 -11.067 1.00 96.81 93 SER A CA 1
ATOM 734 C C . SER A 1 93 ? 9.511 -3.238 -10.703 1.00 96.81 93 SER A C 1
ATOM 736 O O . SER A 1 93 ? 9.185 -3.460 -9.536 1.00 96.81 93 SER A O 1
ATOM 738 N N . GLY A 1 94 ? 9.322 -4.113 -11.683 1.00 96.44 94 GLY A N 1
ATOM 739 C CA . GLY A 1 94 ? 8.905 -5.489 -11.454 1.00 96.44 94 GLY A CA 1
ATOM 740 C C . GLY A 1 94 ? 8.827 -6.282 -12.748 1.00 96.44 94 GLY A C 1
ATOM 741 O O . GLY A 1 94 ? 8.883 -5.727 -13.842 1.00 96.44 94 GLY A O 1
ATOM 742 N N . VAL A 1 95 ? 8.703 -7.594 -12.616 1.00 95.38 95 VAL A N 1
ATOM 743 C CA . VAL A 1 95 ? 8.493 -8.519 -13.726 1.00 95.38 95 VAL A CA 1
ATOM 744 C C . VAL A 1 95 ? 7.004 -8.572 -14.045 1.00 95.38 95 VAL A C 1
ATOM 746 O O . VAL A 1 95 ? 6.201 -9.095 -13.274 1.00 95.38 95 VAL A O 1
ATOM 749 N N . CYS A 1 96 ? 6.648 -7.988 -15.179 1.00 94.12 96 CYS A N 1
ATOM 750 C CA . CYS A 1 96 ? 5.304 -7.944 -15.716 1.00 94.12 96 CYS A CA 1
ATOM 751 C C . CYS A 1 96 ? 4.994 -9.232 -16.480 1.00 94.12 96 CYS A C 1
ATOM 753 O O . CYS A 1 96 ? 5.743 -9.620 -17.376 1.00 94.12 96 CYS A O 1
ATOM 755 N N . ALA A 1 97 ? 3.862 -9.848 -16.159 1.00 91.62 97 ALA A N 1
ATOM 756 C CA . ALA A 1 97 ? 3.296 -10.966 -16.902 1.00 91.62 97 ALA A CA 1
ATOM 757 C C . ALA A 1 97 ? 1.816 -10.702 -17.202 1.00 91.62 97 ALA A C 1
ATOM 759 O O . ALA A 1 97 ? 1.153 -9.943 -16.485 1.00 91.62 97 ALA A O 1
ATOM 760 N N . GLU A 1 98 ? 1.299 -11.327 -18.257 1.00 86.12 98 GLU A N 1
ATOM 761 C CA . GLU A 1 98 ? -0.143 -11.333 -18.501 1.00 86.12 98 GLU A CA 1
ATOM 762 C C . GLU A 1 98 ? -0.873 -12.101 -17.390 1.00 86.12 98 GLU A C 1
ATOM 764 O O . GLU A 1 98 ? -0.309 -12.997 -16.757 1.00 86.12 98 GLU A O 1
ATOM 769 N N . ASP A 1 99 ? -2.116 -11.707 -17.113 1.00 76.19 99 ASP A N 1
ATOM 770 C CA . ASP A 1 99 ? -2.988 -12.469 -16.223 1.00 76.19 99 ASP A CA 1
ATOM 771 C C . ASP A 1 99 ? -3.763 -13.485 -17.069 1.00 76.19 99 ASP A C 1
ATOM 773 O O . ASP A 1 99 ? -4.709 -13.127 -17.767 1.00 76.19 99 ASP A O 1
ATOM 777 N N . GLU A 1 100 ? -3.333 -14.748 -17.049 1.00 64.00 100 GLU A N 1
ATOM 778 C CA . GLU A 1 100 ? -4.031 -15.849 -17.733 1.00 64.00 100 GLU A CA 1
ATOM 779 C C . GLU A 1 100 ? -5.327 -16.270 -17.003 1.00 64.00 100 GLU A C 1
ATOM 781 O O . GLU A 1 100 ? -6.072 -17.122 -17.494 1.00 64.00 100 GLU A O 1
ATOM 786 N N . GLY A 1 101 ? -5.599 -15.702 -15.820 1.00 62.31 101 GLY A N 1
ATOM 787 C CA . GLY A 1 101 ? -6.771 -15.989 -14.999 1.00 62.31 101 GLY A CA 1
ATOM 788 C C . GLY A 1 101 ? -7.842 -14.898 -15.032 1.00 62.31 101 GLY A C 1
ATOM 789 O O . GLY A 1 101 ? -7.687 -13.826 -15.613 1.00 62.31 101 GLY A O 1
ATOM 790 N N . ASP A 1 102 ? -8.964 -15.162 -14.355 1.00 56.69 102 ASP A N 1
ATOM 791 C CA . ASP A 1 102 ? -9.942 -14.112 -14.084 1.00 56.69 102 ASP A CA 1
ATOM 792 C C . ASP A 1 102 ? -9.372 -13.166 -13.023 1.00 56.69 102 ASP A C 1
ATOM 794 O O . ASP A 1 102 ? -9.293 -13.500 -11.829 1.00 56.69 102 ASP A O 1
ATOM 798 N N . PHE A 1 103 ? -9.008 -11.962 -13.471 1.00 58.91 103 PHE A N 1
ATOM 799 C CA . PHE A 1 103 ? -8.548 -10.882 -12.613 1.00 58.91 103 PHE A CA 1
ATOM 800 C C . PHE A 1 103 ? -9.532 -10.629 -11.457 1.00 58.91 103 PHE A C 1
ATOM 802 O O . PHE A 1 103 ? -9.112 -10.161 -10.414 1.00 58.91 103 PHE A O 1
ATOM 809 N N . LEU A 1 104 ? -10.819 -10.962 -11.540 1.00 51.19 104 LEU A N 1
ATOM 810 C CA . LEU A 1 104 ? -11.771 -10.728 -10.446 1.00 51.19 104 LEU A CA 1
ATOM 811 C C . LEU A 1 104 ? -11.971 -11.921 -9.493 1.00 51.19 104 LEU A C 1
ATOM 813 O O . LEU A 1 104 ? -12.498 -11.716 -8.399 1.00 51.19 104 LEU A O 1
ATOM 817 N N . LEU A 1 105 ? -11.563 -13.144 -9.859 1.00 45.16 105 LEU A N 1
ATOM 818 C CA . LEU A 1 105 ? -12.036 -14.372 -9.191 1.00 45.16 105 LEU A CA 1
ATOM 819 C C . LEU A 1 105 ? -10.962 -15.400 -8.788 1.00 45.16 105 LEU A C 1
ATOM 821 O O . LEU A 1 105 ? -11.315 -16.352 -8.092 1.00 45.16 105 LEU A O 1
ATOM 825 N N . GLY A 1 106 ? -9.680 -15.251 -9.154 1.00 43.62 106 GLY A N 1
ATOM 826 C CA . GLY A 1 106 ? -8.714 -16.318 -8.827 1.00 43.62 106 GLY A CA 1
ATOM 827 C C . GLY A 1 106 ? -7.222 -16.067 -9.049 1.00 43.62 106 GLY A C 1
ATOM 828 O O . GLY A 1 106 ? -6.486 -17.032 -9.237 1.00 43.62 106 GLY A O 1
ATOM 829 N N . GLY A 1 107 ? -6.755 -14.816 -9.038 1.00 49.72 107 GLY A N 1
ATOM 830 C CA . GLY A 1 107 ? -5.324 -14.516 -9.191 1.00 49.72 107 GLY A CA 1
ATOM 831 C C . GLY A 1 107 ? -4.445 -15.050 -8.045 1.00 49.72 107 GLY A C 1
ATOM 832 O O . GLY A 1 107 ? -4.932 -15.432 -6.980 1.00 49.72 107 GLY A O 1
ATOM 833 N N . VAL A 1 108 ? -3.120 -15.029 -8.230 1.00 52.72 108 VAL A N 1
ATOM 834 C CA . VAL A 1 108 ? -2.159 -15.372 -7.164 1.00 52.72 108 VAL A CA 1
ATOM 835 C C . VAL A 1 108 ? -2.250 -14.327 -6.049 1.00 52.72 108 VAL A C 1
ATOM 837 O O . VAL A 1 108 ? -1.954 -13.150 -6.266 1.00 52.72 108 VAL A O 1
ATOM 840 N N . ALA A 1 109 ? -2.704 -14.746 -4.865 1.00 53.00 109 ALA A N 1
ATOM 841 C CA . ALA A 1 109 ? -2.826 -13.874 -3.699 1.00 53.00 109 ALA A CA 1
ATOM 842 C C . ALA A 1 109 ? -1.463 -13.293 -3.300 1.00 53.00 109 ALA A C 1
ATOM 844 O O . ALA A 1 109 ? -0.430 -13.940 -3.486 1.00 53.00 109 ALA A O 1
ATOM 845 N N . ALA A 1 110 ? -1.462 -12.090 -2.715 1.00 49.72 110 ALA A N 1
ATOM 846 C CA . ALA A 1 110 ? -0.243 -11.466 -2.214 1.00 49.72 110 ALA A CA 1
ATOM 847 C C . ALA A 1 110 ? 0.391 -12.363 -1.136 1.00 49.72 110 ALA A C 1
ATOM 849 O O . ALA A 1 110 ? -0.062 -12.400 0.011 1.00 49.72 110 ALA A O 1
ATOM 850 N N . ALA A 1 111 ? 1.428 -13.114 -1.503 1.00 43.50 111 ALA A N 1
ATOM 851 C CA . ALA A 1 111 ? 2.064 -14.052 -0.592 1.00 43.50 111 ALA A CA 1
ATOM 852 C C . ALA A 1 111 ? 2.939 -13.288 0.413 1.00 43.50 111 ALA A C 1
ATOM 854 O O . ALA A 1 111 ? 3.887 -12.594 0.038 1.00 43.50 111 ALA A O 1
ATOM 855 N N . ALA A 1 112 ? 2.642 -13.437 1.705 1.00 37.06 112 ALA A N 1
ATOM 856 C CA . ALA A 1 112 ? 3.636 -13.227 2.747 1.00 37.06 112 ALA A CA 1
ATOM 857 C C . ALA A 1 112 ? 4.520 -14.478 2.792 1.00 37.06 112 ALA A C 1
ATOM 859 O O . ALA A 1 112 ? 4.001 -15.588 2.902 1.00 37.06 112 ALA A O 1
ATOM 860 N N . GLU A 1 113 ? 5.838 -14.313 2.677 1.00 35.00 113 GLU A N 1
ATOM 861 C CA . GLU A 1 113 ? 6.759 -15.444 2.798 1.00 35.00 113 GLU A CA 1
ATOM 862 C C . GLU A 1 113 ? 6.559 -16.192 4.129 1.00 35.00 113 GLU A C 1
ATOM 864 O O . GLU A 1 113 ? 6.294 -15.551 5.155 1.00 35.00 113 GLU A O 1
ATOM 869 N N . PRO A 1 114 ? 6.691 -17.531 4.143 1.00 28.84 114 PRO A N 1
ATOM 870 C CA . PRO A 1 114 ? 6.605 -18.298 5.375 1.00 28.84 114 PRO A CA 1
ATOM 871 C C . PRO A 1 114 ? 7.748 -17.913 6.319 1.00 28.84 114 PRO A C 1
ATOM 873 O O . PRO A 1 114 ? 8.892 -17.726 5.905 1.00 28.84 114 PRO A O 1
ATOM 876 N N . ALA A 1 115 ? 7.429 -17.803 7.609 1.00 29.95 115 ALA A N 1
ATOM 877 C CA . ALA A 1 115 ? 8.412 -17.589 8.659 1.00 29.95 115 ALA A CA 1
ATOM 878 C C . ALA A 1 115 ? 9.472 -18.700 8.611 1.00 29.95 115 ALA A C 1
ATOM 880 O O . ALA A 1 115 ? 9.163 -19.878 8.791 1.00 29.95 115 ALA A O 1
ATOM 881 N N . THR A 1 116 ? 10.722 -18.320 8.367 1.00 31.08 116 THR A N 1
ATOM 882 C CA . THR A 1 116 ? 11.880 -19.194 8.526 1.00 31.08 116 THR A CA 1
ATOM 883 C C . THR A 1 116 ? 11.912 -19.719 9.961 1.00 31.08 116 THR A C 1
ATOM 885 O O . THR A 1 116 ? 11.914 -18.946 10.921 1.00 31.08 116 THR A O 1
ATOM 888 N N . ALA A 1 117 ? 11.901 -21.046 10.104 1.00 29.03 117 ALA A N 1
ATOM 889 C CA . ALA A 1 117 ? 12.095 -21.722 11.381 1.00 29.03 117 ALA A CA 1
ATOM 890 C C . ALA A 1 117 ? 13.430 -21.278 12.015 1.00 29.03 117 ALA A C 1
ATOM 892 O O . ALA A 1 117 ? 14.399 -21.049 11.282 1.00 29.03 117 ALA A O 1
ATOM 893 N N . PRO A 1 118 ? 13.511 -21.139 13.350 1.00 31.89 118 PRO A N 1
ATOM 894 C CA . PRO A 1 118 ? 14.739 -20.704 13.992 1.00 31.89 118 PRO A CA 1
ATOM 895 C C . PRO A 1 118 ? 15.826 -21.761 13.793 1.00 31.89 118 PRO A C 1
ATOM 897 O O . PRO A 1 118 ? 15.616 -22.951 14.032 1.00 31.89 118 PRO A O 1
ATOM 900 N N . ALA A 1 119 ? 16.988 -21.295 13.339 1.00 30.38 119 ALA A N 1
ATOM 901 C CA . ALA A 1 119 ? 18.210 -22.073 13.277 1.00 30.38 119 ALA A CA 1
ATOM 902 C C . ALA A 1 119 ? 18.514 -22.660 14.662 1.00 30.38 119 ALA A C 1
ATOM 904 O O . ALA A 1 119 ? 18.525 -21.942 15.660 1.00 30.38 119 ALA A O 1
ATOM 905 N N . ALA A 1 120 ? 18.740 -23.971 14.718 1.00 30.61 120 ALA A N 1
ATOM 906 C CA . ALA A 1 120 ? 19.271 -24.616 15.904 1.00 30.61 120 ALA A CA 1
ATOM 907 C C . ALA A 1 120 ? 20.728 -24.170 16.096 1.00 30.61 120 ALA A C 1
ATOM 909 O O . ALA A 1 120 ? 21.571 -24.406 15.228 1.00 30.61 120 ALA A O 1
ATOM 910 N N . ASP A 1 121 ? 21.012 -23.522 17.224 1.00 28.28 121 ASP A N 1
ATOM 911 C CA . ASP A 1 121 ? 22.375 -23.225 17.658 1.00 28.28 121 ASP A CA 1
ATOM 912 C C . ASP A 1 121 ? 23.160 -24.527 17.915 1.00 28.28 121 ASP A C 1
ATOM 914 O O . ASP A 1 121 ? 22.648 -25.436 18.581 1.00 28.28 121 ASP A O 1
ATOM 918 N N . PRO A 1 122 ? 24.423 -24.636 17.460 1.00 32.34 122 PRO A N 1
ATOM 919 C CA . PRO A 1 122 ? 25.293 -25.750 17.796 1.00 32.34 122 PRO A CA 1
ATOM 920 C C . PRO A 1 122 ? 26.002 -25.447 19.121 1.00 32.34 122 PRO A C 1
ATOM 922 O O . PRO A 1 122 ? 27.037 -24.783 19.161 1.00 32.34 122 PRO A O 1
ATOM 925 N N . ALA A 1 123 ? 25.451 -25.940 20.228 1.00 30.88 123 ALA A N 1
ATOM 926 C CA . ALA A 1 123 ? 26.116 -25.877 21.523 1.00 30.88 123 ALA A CA 1
ATOM 927 C C . ALA A 1 123 ? 26.832 -27.196 21.848 1.00 30.88 123 ALA A C 1
ATOM 929 O O . ALA A 1 123 ? 26.202 -28.232 22.032 1.00 30.88 123 ALA A O 1
ATOM 930 N N . GLY A 1 124 ? 28.151 -27.097 22.026 1.00 28.62 124 GLY A N 1
ATOM 931 C CA . GLY A 1 124 ? 28.802 -27.678 23.201 1.00 28.62 124 GLY A CA 1
ATOM 932 C C . GLY A 1 124 ? 29.360 -29.090 23.065 1.00 28.62 124 GLY A C 1
ATOM 933 O O . GLY A 1 124 ? 28.723 -30.077 23.408 1.00 28.62 124 GLY A O 1
ATOM 934 N N . THR A 1 125 ? 30.636 -29.160 22.702 1.00 31.23 125 THR A N 1
ATOM 935 C CA . THR A 1 125 ? 31.527 -30.279 23.012 1.00 31.23 125 THR A CA 1
ATOM 936 C C . THR A 1 125 ? 31.720 -30.437 24.527 1.00 31.23 125 THR A C 1
ATOM 938 O O . THR A 1 125 ? 32.240 -29.518 25.164 1.00 31.23 125 THR A O 1
ATOM 941 N N . SER A 1 126 ? 31.437 -31.615 25.091 1.00 32.34 126 SER A N 1
ATOM 942 C CA . SER A 1 126 ? 32.082 -32.087 26.327 1.00 32.34 126 SER A CA 1
ATOM 943 C C . SER A 1 126 ? 32.072 -33.621 26.467 1.00 32.34 126 SER A C 1
ATOM 945 O O . SER A 1 126 ? 31.041 -34.266 26.595 1.00 32.34 126 SER A O 1
ATOM 947 N N . GLY A 1 127 ? 33.283 -34.185 26.411 1.00 26.80 127 GLY A N 1
ATOM 948 C CA . GLY A 1 127 ? 33.847 -35.207 27.306 1.00 26.80 127 GLY A CA 1
ATOM 949 C C . GLY A 1 127 ? 33.056 -36.448 27.752 1.00 26.80 127 GLY A C 1
ATOM 950 O O . GLY A 1 127 ? 32.293 -36.381 28.702 1.00 26.80 127 GLY A O 1
ATOM 951 N N . ALA A 1 128 ? 33.473 -37.589 27.188 1.00 27.52 128 ALA A N 1
ATOM 952 C CA . ALA A 1 128 ? 33.915 -38.833 27.850 1.00 27.52 128 ALA A CA 1
ATOM 953 C C . ALA A 1 128 ? 32.998 -39.599 28.834 1.00 27.52 128 ALA A C 1
ATOM 955 O O . ALA A 1 128 ? 32.638 -39.120 29.902 1.00 27.52 128 ALA A O 1
ATOM 956 N N . GLY A 1 129 ? 32.814 -40.898 28.553 1.00 26.33 129 GLY A N 1
ATOM 957 C CA . GLY A 1 129 ? 32.354 -41.885 29.536 1.00 26.33 129 GLY A CA 1
ATOM 958 C C . GLY A 1 129 ? 32.063 -43.260 28.933 1.00 26.33 129 GLY A C 1
ATOM 959 O O . GLY A 1 129 ? 30.980 -43.507 28.425 1.00 26.33 129 GLY A O 1
ATOM 960 N N . SER A 1 130 ? 33.052 -44.146 28.987 1.00 28.20 130 SER A N 1
ATOM 961 C CA . SER A 1 130 ? 33.038 -45.556 28.578 1.00 28.20 130 SER A CA 1
ATOM 962 C C . SER A 1 130 ? 31.992 -46.423 29.290 1.00 28.20 130 SER A C 1
ATOM 964 O O . SER A 1 130 ? 31.871 -46.318 30.508 1.00 28.20 130 SER A O 1
ATOM 966 N N . SER A 1 131 ? 31.382 -47.389 28.589 1.00 30.03 131 SER A N 1
ATOM 967 C CA . SER A 1 131 ? 31.364 -48.825 28.969 1.00 30.03 131 SER A CA 1
ATOM 968 C C . SER A 1 131 ? 30.522 -49.679 28.000 1.00 30.03 131 SER A C 1
ATOM 970 O O . SER A 1 131 ? 29.336 -49.444 27.805 1.00 30.03 131 SER A O 1
ATOM 972 N N . ALA A 1 132 ? 31.160 -50.694 27.406 1.00 29.33 132 ALA A N 1
ATOM 973 C CA . ALA A 1 132 ? 30.533 -51.944 26.946 1.00 29.33 132 ALA A CA 1
ATOM 974 C C . ALA A 1 132 ? 30.503 -52.934 28.144 1.00 29.33 132 ALA A C 1
ATOM 976 O O . ALA A 1 132 ? 31.221 -52.653 29.112 1.00 29.33 132 ALA A O 1
ATOM 977 N N . PRO A 1 133 ? 29.734 -54.051 28.161 1.00 39.66 133 PRO A N 1
ATOM 978 C CA . PRO A 1 133 ? 29.731 -55.170 27.185 1.00 39.66 133 PRO A CA 1
ATOM 979 C C . PRO A 1 133 ? 28.289 -55.668 26.869 1.00 39.66 133 PRO A C 1
ATOM 981 O O . PRO A 1 133 ? 27.334 -55.142 27.417 1.00 39.66 133 PRO A O 1
ATOM 984 N N . GLY A 1 134 ? 27.965 -56.644 26.016 1.00 25.91 134 GLY A N 1
ATOM 985 C CA . GLY A 1 134 ? 28.680 -57.650 25.234 1.00 25.91 134 GLY A CA 1
ATOM 986 C C . GLY A 1 134 ? 27.662 -58.678 24.683 1.00 25.91 134 GLY A C 1
ATOM 987 O O . GLY A 1 134 ? 26.549 -58.766 25.192 1.00 25.91 134 GLY A O 1
ATOM 988 N N . GLY A 1 135 ? 28.089 -59.466 23.686 1.00 27.06 135 GLY A N 1
ATOM 989 C CA . GLY A 1 135 ? 27.478 -60.726 23.214 1.00 27.06 135 GLY A CA 1
ATOM 990 C C . GLY A 1 135 ? 26.326 -60.595 22.205 1.00 27.06 135 GLY A C 1
ATOM 991 O O . GLY A 1 135 ? 25.517 -59.688 22.309 1.00 27.06 135 GLY A O 1
ATOM 992 N N . ALA A 1 136 ? 26.126 -61.474 21.222 1.00 27.89 136 ALA A N 1
ATOM 993 C CA . ALA A 1 136 ? 26.874 -62.587 20.627 1.00 27.89 136 ALA A CA 1
ATOM 994 C C . ALA A 1 136 ? 25.997 -63.129 19.469 1.00 27.89 136 ALA A C 1
ATOM 996 O O . ALA A 1 136 ? 24.777 -63.111 19.596 1.00 27.89 136 ALA A O 1
ATOM 997 N N . GLY A 1 137 ? 26.623 -63.665 18.412 1.00 26.91 137 GLY A N 1
ATOM 998 C CA . GLY A 1 137 ? 26.003 -64.529 17.388 1.00 26.91 137 GLY A CA 1
ATOM 999 C C . GLY A 1 137 ? 25.229 -63.788 16.285 1.00 26.91 137 GLY A C 1
ATOM 1000 O O . GLY A 1 137 ? 24.557 -62.805 16.542 1.00 26.91 137 GLY A O 1
ATOM 1001 N N . GLU A 1 138 ? 25.247 -64.169 15.014 1.00 28.97 138 GLU A N 1
ATOM 1002 C CA . GLU A 1 138 ? 25.854 -65.305 14.328 1.00 28.97 138 GLU A CA 1
ATOM 1003 C C . GLU A 1 138 ? 25.742 -64.999 12.820 1.00 28.97 138 GLU A C 1
ATOM 1005 O O . GLU A 1 138 ? 24.712 -64.517 12.351 1.00 28.97 138 GLU A O 1
ATOM 1010 N N . GLN A 1 139 ? 26.811 -65.239 12.065 1.00 31.39 139 GLN A N 1
ATOM 1011 C CA . GLN A 1 139 ? 26.812 -65.340 10.599 1.00 31.39 139 GLN A CA 1
ATOM 1012 C C . GLN A 1 139 ? 26.780 -66.846 10.273 1.00 31.39 139 GLN A C 1
ATOM 1014 O O . GLN A 1 139 ? 27.273 -67.620 11.098 1.00 31.39 139 GLN A O 1
ATOM 1019 N N . PRO A 1 140 ? 26.304 -67.303 9.096 1.00 40.81 140 PRO A N 1
ATOM 1020 C CA . PRO A 1 140 ? 27.290 -67.470 8.018 1.00 40.81 140 PRO A CA 1
ATOM 1021 C C . PRO A 1 140 ? 26.760 -67.439 6.564 1.00 40.81 140 PRO A C 1
ATOM 1023 O O . PRO A 1 140 ? 25.590 -67.676 6.283 1.00 40.81 140 PRO A O 1
ATOM 1026 N N . GLY A 1 141 ? 27.721 -67.287 5.641 1.00 28.36 141 GLY A N 1
ATOM 1027 C CA . GLY A 1 141 ? 27.692 -67.812 4.264 1.00 28.36 141 GLY A CA 1
ATOM 1028 C C . GLY A 1 141 ? 27.390 -66.768 3.180 1.00 28.36 141 GLY A C 1
ATOM 1029 O O . GLY A 1 141 ? 26.374 -66.100 3.244 1.00 28.36 141 GLY A O 1
ATOM 1030 N N . GLY A 1 142 ? 28.187 -66.561 2.130 1.00 27.69 142 GLY A N 1
ATOM 1031 C CA . GLY A 1 142 ? 29.400 -67.225 1.654 1.00 27.69 142 GLY A CA 1
ATOM 1032 C C . GLY A 1 142 ? 29.590 -66.962 0.145 1.00 27.69 142 GLY A C 1
ATOM 1033 O O . GLY A 1 142 ? 28.612 -66.903 -0.591 1.00 27.69 142 GLY A O 1
ATOM 1034 N N . SER A 1 143 ? 30.859 -66.883 -0.286 1.00 30.52 143 SER A N 1
ATOM 1035 C CA . SER A 1 143 ? 31.416 -66.824 -1.666 1.00 30.52 143 SER A CA 1
ATOM 1036 C C . SER A 1 143 ? 31.218 -65.512 -2.459 1.00 30.52 143 SER A C 1
ATOM 1038 O O . SER A 1 143 ? 30.098 -65.047 -2.587 1.00 30.52 143 SER A O 1
ATOM 1040 N N . ALA A 1 144 ? 32.219 -6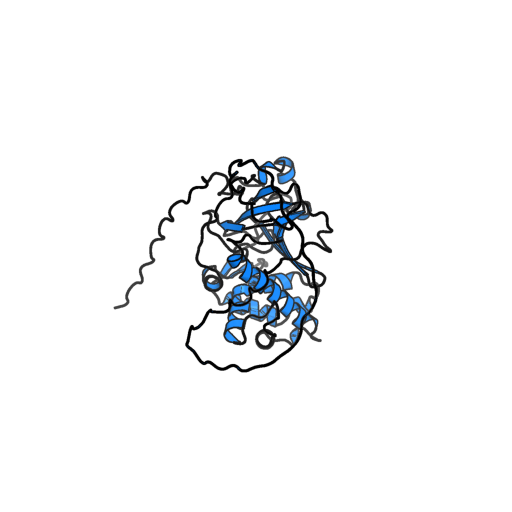4.754 -2.935 1.00 28.70 144 ALA A N 1
ATOM 1041 C CA . ALA A 1 144 ? 33.584 -64.947 -3.476 1.00 28.70 144 ALA A CA 1
ATOM 1042 C C . ALA A 1 144 ? 33.666 -65.048 -5.017 1.00 28.70 144 ALA A C 1
ATOM 1044 O O . ALA A 1 144 ? 33.070 -65.933 -5.620 1.00 28.70 144 ALA A O 1
ATOM 1045 N N . GLY A 1 145 ? 34.516 -64.185 -5.596 1.00 28.34 145 GLY A N 1
ATOM 1046 C CA . GLY A 1 145 ? 35.051 -64.227 -6.967 1.00 28.34 145 GLY A CA 1
ATOM 1047 C C . GLY A 1 145 ? 34.709 -62.967 -7.777 1.00 28.34 145 GLY A C 1
ATOM 1048 O O . GLY A 1 145 ? 33.563 -62.551 -7.771 1.00 28.34 145 GLY A O 1
ATOM 1049 N N . ALA A 1 146 ? 35.576 -62.296 -8.534 1.00 29.52 146 ALA A N 1
ATOM 1050 C CA . ALA A 1 146 ? 37.024 -62.272 -8.737 1.00 29.52 146 ALA A CA 1
ATOM 1051 C C . ALA A 1 146 ? 37.304 -61.083 -9.697 1.00 29.52 146 ALA A C 1
ATOM 1053 O O . ALA A 1 146 ? 36.408 -60.602 -10.385 1.00 29.52 146 ALA A O 1
ATOM 1054 N N . ALA A 1 147 ? 38.549 -60.612 -9.700 1.00 26.50 147 ALA A N 1
ATOM 1055 C CA . ALA A 1 147 ? 39.074 -59.409 -10.349 1.00 26.50 147 ALA A CA 1
ATOM 1056 C C . ALA A 1 147 ? 39.195 -59.435 -11.891 1.00 26.50 147 ALA A C 1
ATOM 1058 O O . ALA A 1 147 ? 39.387 -60.498 -12.470 1.00 26.50 147 ALA A O 1
ATOM 1059 N N . ALA A 1 148 ? 39.206 -58.236 -12.497 1.00 28.77 148 ALA A N 1
ATOM 1060 C CA . ALA A 1 148 ? 40.085 -57.715 -13.577 1.00 28.77 148 ALA A CA 1
ATOM 1061 C C . ALA A 1 148 ? 39.379 -56.473 -14.178 1.00 28.77 148 ALA A C 1
ATOM 1063 O O . ALA A 1 148 ? 38.188 -56.534 -14.441 1.00 28.77 148 ALA A O 1
ATOM 1064 N N . GLY A 1 149 ? 39.955 -55.274 -14.303 1.00 25.11 149 GLY A N 1
ATOM 1065 C CA . GLY A 1 149 ? 41.215 -54.915 -14.955 1.00 25.11 149 GLY A CA 1
ATOM 1066 C C . GLY A 1 149 ? 40.876 -54.206 -16.279 1.00 25.11 149 GLY A C 1
ATOM 1067 O O . GLY A 1 149 ? 40.371 -54.855 -17.186 1.00 25.11 149 GLY A O 1
ATOM 1068 N N . GLY A 1 150 ? 41.104 -52.891 -16.394 1.00 26.55 150 GLY A N 1
ATOM 1069 C CA . GLY A 1 150 ? 40.871 -52.153 -17.645 1.00 26.55 150 GLY A CA 1
ATOM 1070 C C . GLY A 1 150 ? 41.065 -50.640 -17.522 1.00 26.55 150 GLY A C 1
ATOM 1071 O O . GLY A 1 150 ? 40.320 -49.963 -16.826 1.00 26.55 150 GLY A O 1
ATOM 1072 N N . GLU A 1 151 ? 42.105 -50.147 -18.184 1.00 24.88 151 GLU A N 1
ATOM 1073 C CA . GLU A 1 151 ? 42.657 -48.792 -18.164 1.00 24.88 151 GLU A CA 1
ATOM 1074 C C . GLU A 1 151 ? 41.794 -47.707 -18.838 1.00 24.88 151 GLU A C 1
ATOM 1076 O O . GLU A 1 151 ? 41.071 -47.962 -19.796 1.00 24.88 151 GLU A O 1
ATOM 1081 N N . GLY A 1 152 ? 42.039 -46.455 -18.427 1.00 24.66 152 GLY A N 1
ATOM 1082 C CA . GLY A 1 152 ? 42.167 -45.333 -19.362 1.00 24.66 152 GLY A CA 1
ATOM 1083 C C . GLY A 1 152 ? 40.950 -44.425 -19.551 1.00 24.66 152 GLY A C 1
ATOM 1084 O O . GLY A 1 152 ? 40.059 -44.721 -20.338 1.00 24.66 152 GLY A O 1
ATOM 1085 N N . ARG A 1 153 ? 41.001 -43.224 -18.957 1.00 28.44 153 ARG A N 1
ATOM 1086 C CA . ARG A 1 153 ? 41.208 -41.944 -19.677 1.00 28.44 153 ARG A CA 1
ATOM 1087 C C . ARG A 1 153 ? 40.724 -40.769 -18.823 1.00 28.44 153 ARG A C 1
ATOM 1089 O O . ARG A 1 153 ? 39.536 -40.526 -18.660 1.00 28.44 153 ARG A O 1
ATOM 1096 N N . SER A 1 154 ? 41.691 -40.012 -18.319 1.00 27.55 154 SER A N 1
ATOM 1097 C CA . SER A 1 154 ? 41.517 -38.665 -17.790 1.00 27.55 154 SER A CA 1
ATOM 1098 C C . SER A 1 154 ? 41.054 -37.715 -18.896 1.00 27.55 154 SER A C 1
ATOM 1100 O O . SER A 1 154 ? 41.721 -37.611 -19.931 1.00 27.55 154 SER A O 1
ATOM 1102 N N . VAL A 1 155 ? 39.977 -36.971 -18.657 1.00 31.55 155 VAL A N 1
ATOM 1103 C CA . VAL A 1 155 ? 39.722 -35.708 -19.355 1.00 31.55 155 VAL A CA 1
ATOM 1104 C C . VAL A 1 155 ? 39.134 -34.691 -18.382 1.00 31.55 155 VAL A C 1
ATOM 1106 O O . VAL A 1 155 ? 38.185 -34.965 -17.659 1.00 31.55 155 VAL A O 1
ATOM 1109 N N . ALA A 1 156 ? 39.839 -33.566 -18.373 1.00 27.98 156 ALA A N 1
ATOM 1110 C CA . ALA A 1 156 ? 39.682 -32.285 -17.710 1.00 27.98 156 ALA A CA 1
ATOM 1111 C C . ALA A 1 156 ? 38.305 -31.880 -17.157 1.00 27.98 156 ALA A C 1
ATOM 1113 O O . ALA A 1 156 ? 37.264 -32.023 -17.791 1.00 27.98 156 ALA A O 1
ATOM 1114 N N . ALA A 1 157 ? 38.403 -31.239 -15.991 1.00 29.28 157 ALA A N 1
ATOM 1115 C CA . ALA A 1 157 ? 37.423 -30.364 -15.378 1.00 29.28 157 ALA A CA 1
ATOM 1116 C C . ALA A 1 157 ? 36.833 -29.354 -16.377 1.00 29.28 157 ALA A C 1
ATOM 1118 O O . ALA A 1 157 ? 37.568 -28.604 -17.018 1.00 29.28 157 A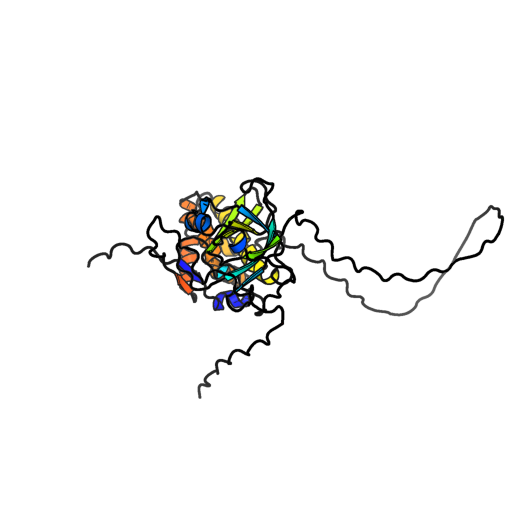LA A O 1
ATOM 1119 N N . GLY A 1 158 ? 35.504 -29.337 -16.459 1.00 27.39 158 GLY A N 1
ATOM 1120 C CA . GLY A 1 158 ? 34.713 -28.228 -16.973 1.00 27.39 158 GLY A CA 1
ATOM 1121 C C . GLY A 1 158 ? 34.020 -27.569 -15.789 1.00 27.39 158 GLY A C 1
ATOM 1122 O O . GLY A 1 158 ? 33.400 -28.246 -14.970 1.00 27.39 158 GLY A O 1
ATOM 1123 N N . GLU A 1 159 ? 34.236 -26.271 -15.664 1.00 30.20 159 GLU A N 1
ATOM 1124 C CA . GLU A 1 159 ? 33.839 -25.419 -14.554 1.00 30.20 159 GLU A CA 1
ATOM 1125 C C . GLU A 1 159 ? 32.321 -25.414 -14.354 1.00 30.20 159 GLU A C 1
ATOM 1127 O O . GLU A 1 159 ? 31.543 -25.427 -15.305 1.00 30.20 159 GLU A O 1
ATOM 1132 N N . GLY A 1 160 ? 31.916 -25.420 -13.083 1.00 26.42 160 GLY A N 1
ATOM 1133 C CA . GLY A 1 160 ? 30.522 -25.391 -12.677 1.00 26.42 160 GLY A CA 1
ATOM 1134 C C . GLY A 1 160 ? 29.839 -24.116 -13.148 1.00 26.42 160 GLY A C 1
ATOM 1135 O O . GLY A 1 160 ? 30.105 -23.027 -12.637 1.00 26.42 160 GLY A O 1
ATOM 1136 N N . GLU A 1 161 ? 28.912 -24.284 -14.080 1.00 30.34 161 GLU A N 1
ATOM 1137 C CA . GLU A 1 161 ? 27.845 -23.337 -14.346 1.00 30.34 161 GLU A CA 1
ATOM 1138 C C . GLU A 1 161 ? 27.018 -23.228 -13.057 1.00 30.34 161 GLU A C 1
ATOM 1140 O O . GLU A 1 161 ? 26.263 -24.126 -12.678 1.00 30.34 161 GLU A O 1
ATOM 1145 N N . LYS A 1 162 ? 27.266 -22.159 -12.292 1.00 29.78 162 LYS A N 1
ATOM 1146 C CA . LYS A 1 162 ? 26.432 -21.782 -11.153 1.00 29.78 162 LYS A CA 1
ATOM 1147 C C . LYS A 1 162 ? 25.060 -21.433 -11.707 1.00 29.78 162 LYS A C 1
ATOM 1149 O O . LYS A 1 162 ? 24.847 -20.309 -12.148 1.00 29.78 162 LYS A O 1
ATOM 1154 N N . GLY A 1 163 ? 24.169 -22.420 -11.670 1.00 27.66 163 GLY A N 1
ATOM 1155 C CA . GLY A 1 163 ? 22.752 -22.252 -11.929 1.00 27.66 163 GLY A CA 1
ATOM 1156 C C . GLY A 1 163 ? 22.222 -21.055 -11.153 1.00 27.66 163 GLY A C 1
ATOM 1157 O O . GLY A 1 163 ? 22.332 -20.978 -9.925 1.00 27.66 163 GLY A O 1
ATOM 1158 N N . GLU A 1 164 ? 21.695 -20.106 -11.915 1.00 36.41 164 GLU A N 1
ATOM 1159 C CA . GLU A 1 164 ? 20.823 -19.050 -11.441 1.00 36.41 164 GLU A CA 1
ATOM 1160 C C . GLU A 1 164 ? 19.733 -19.676 -10.570 1.00 36.41 164 GLU A C 1
ATOM 1162 O O . GLU A 1 164 ? 19.160 -20.711 -10.912 1.00 36.41 164 GLU A O 1
ATOM 1167 N N . GLY A 1 165 ? 19.478 -19.066 -9.412 1.00 34.59 165 GLY A N 1
ATOM 1168 C CA . GLY A 1 165 ? 18.432 -19.520 -8.509 1.00 34.59 165 GLY A CA 1
ATOM 1169 C C . GLY A 1 165 ? 17.113 -19.665 -9.264 1.00 34.59 165 GLY A C 1
ATOM 1170 O O . GLY A 1 165 ? 16.618 -18.707 -9.853 1.00 34.59 165 GLY A O 1
ATOM 1171 N N . GLU A 1 166 ? 16.574 -20.878 -9.242 1.00 34.81 166 GLU A N 1
ATOM 1172 C CA . GLU A 1 166 ? 15.261 -21.263 -9.740 1.00 34.81 166 GLU A CA 1
ATOM 1173 C C . GLU A 1 166 ? 14.196 -20.178 -9.474 1.00 34.81 166 GLU A C 1
ATOM 1175 O O . GLU A 1 166 ? 13.658 -20.058 -8.371 1.00 34.81 166 GLU A O 1
ATOM 1180 N N . LYS A 1 167 ? 13.840 -19.396 -10.503 1.00 50.78 167 LYS A N 1
ATOM 1181 C CA . LYS A 1 167 ? 12.709 -18.450 -10.488 1.00 50.78 167 LYS A CA 1
ATOM 1182 C C . LYS A 1 167 ? 11.384 -19.220 -10.591 1.00 50.78 167 LYS A C 1
ATOM 1184 O O . LYS A 1 167 ? 10.666 -19.119 -11.582 1.00 50.78 167 LYS A O 1
ATOM 1189 N N . HIS A 1 168 ? 11.062 -20.029 -9.583 1.00 47.94 168 HIS A N 1
ATOM 1190 C CA . HIS A 1 168 ? 9.800 -20.769 -9.532 1.00 47.94 168 HIS A CA 1
ATOM 1191 C C . HIS A 1 168 ? 8.599 -19.798 -9.542 1.00 47.94 168 HIS A C 1
ATOM 1193 O O . HIS A 1 168 ? 8.406 -18.995 -8.623 1.00 47.94 168 HIS A O 1
ATOM 1199 N N . GLY A 1 169 ? 7.775 -19.885 -10.590 1.00 64.56 169 GLY A N 1
ATOM 1200 C CA . GLY A 1 169 ? 6.462 -19.236 -10.667 1.00 64.56 169 GLY A CA 1
ATOM 1201 C C . GLY A 1 169 ? 6.382 -17.894 -11.404 1.00 64.56 169 GLY A C 1
ATOM 1202 O O . GLY A 1 169 ? 5.378 -17.210 -11.238 1.00 64.56 169 GLY A O 1
ATOM 1203 N N . ILE A 1 170 ? 7.392 -17.496 -12.187 1.00 73.75 170 ILE A N 1
ATOM 1204 C CA . ILE A 1 170 ? 7.248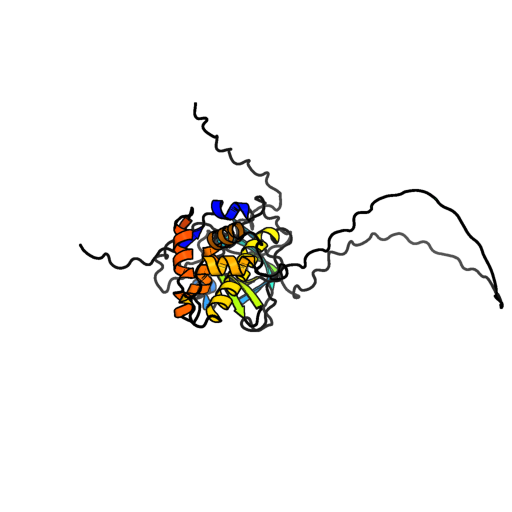 -16.396 -13.161 1.00 73.75 170 ILE A CA 1
ATOM 1205 C C . ILE A 1 170 ? 6.845 -17.000 -14.521 1.00 73.75 170 ILE A C 1
ATOM 1207 O O . ILE A 1 170 ? 7.541 -17.908 -14.981 1.00 73.75 170 ILE A O 1
ATOM 1211 N N . PRO A 1 171 ? 5.759 -16.532 -15.169 1.00 76.94 171 PRO A N 1
ATOM 1212 C CA . PRO A 1 171 ? 5.341 -17.035 -16.480 1.00 76.94 171 PRO A CA 1
ATOM 1213 C C . PRO A 1 171 ? 6.398 -16.843 -17.580 1.00 76.94 171 PRO A C 1
ATOM 1215 O O . PRO A 1 171 ? 7.166 -15.877 -17.568 1.00 76.94 171 PRO A O 1
ATOM 1218 N N . ALA A 1 172 ? 6.415 -17.748 -18.562 1.00 71.81 172 ALA A N 1
ATOM 1219 C CA . ALA A 1 172 ? 7.270 -17.617 -19.740 1.00 71.81 172 ALA A CA 1
ATOM 1220 C C . ALA A 1 172 ? 6.858 -16.385 -20.569 1.00 71.81 172 ALA A C 1
ATOM 1222 O O . ALA A 1 172 ? 5.674 -16.153 -20.788 1.00 71.81 172 ALA A O 1
ATOM 1223 N N . GLY A 1 173 ? 7.832 -15.589 -21.023 1.00 79.62 173 GLY A N 1
ATOM 1224 C CA . GLY A 1 173 ? 7.577 -14.339 -21.756 1.00 79.62 173 GLY A CA 1
ATOM 1225 C C . GLY A 1 173 ? 7.352 -13.104 -20.875 1.00 79.62 173 GLY A C 1
ATOM 1226 O O . GLY A 1 173 ? 7.136 -12.016 -21.405 1.00 79.62 173 GLY A O 1
ATOM 1227 N N . ALA A 1 174 ? 7.437 -13.238 -19.547 1.00 88.50 174 ALA A N 1
ATOM 1228 C CA . ALA A 1 174 ? 7.379 -12.097 -18.643 1.00 88.50 174 ALA A CA 1
ATOM 1229 C C . ALA A 1 174 ? 8.590 -11.162 -18.825 1.00 88.50 174 ALA A C 1
ATOM 1231 O O . ALA A 1 174 ? 9.723 -11.612 -19.007 1.00 88.50 174 ALA A O 1
ATOM 1232 N N . MET A 1 175 ? 8.356 -9.853 -18.731 1.00 92.12 175 MET A N 1
ATOM 1233 C CA . MET A 1 175 ? 9.360 -8.812 -18.973 1.00 92.12 175 MET A CA 1
ATOM 1234 C C . MET A 1 175 ? 9.513 -7.923 -17.745 1.00 92.12 175 MET A C 1
ATOM 1236 O O . MET A 1 175 ? 8.524 -7.508 -17.144 1.00 92.12 175 MET A O 1
ATOM 1240 N N . ARG A 1 176 ? 10.748 -7.578 -17.375 1.00 94.69 176 ARG A N 1
ATOM 1241 C CA . ARG A 1 176 ? 10.984 -6.597 -16.313 1.00 94.69 176 ARG A CA 1
ATOM 1242 C C . ARG A 1 176 ? 10.770 -5.179 -16.821 1.00 94.69 176 ARG A C 1
ATOM 1244 O O . ARG A 1 176 ? 11.372 -4.779 -17.817 1.00 94.69 176 ARG A O 1
ATOM 1251 N N . LEU A 1 177 ? 9.946 -4.421 -16.105 1.00 94.81 177 LEU A N 1
ATOM 1252 C CA . LEU A 1 177 ? 9.566 -3.064 -16.463 1.00 94.81 177 LEU A CA 1
ATOM 1253 C C . LEU A 1 177 ? 10.045 -2.043 -15.442 1.00 94.81 177 LEU A C 1
ATOM 1255 O O . LEU A 1 177 ? 9.909 -2.254 -14.239 1.00 94.81 177 LEU A O 1
ATOM 1259 N N . TYR A 1 178 ? 10.468 -0.884 -15.937 1.00 95.12 178 TYR A N 1
ATOM 1260 C CA . TYR A 1 178 ? 10.332 0.369 -15.216 1.00 95.12 178 TYR A CA 1
ATOM 1261 C C . TYR A 1 178 ? 8.903 0.867 -15.337 1.00 95.12 178 TYR A C 1
ATOM 1263 O O . TYR A 1 178 ? 8.474 1.288 -16.408 1.00 95.12 178 TYR A O 1
ATOM 1271 N N . LEU A 1 179 ? 8.194 0.879 -14.218 1.00 95.44 179 LEU A N 1
ATOM 1272 C CA . LEU A 1 179 ? 6.856 1.438 -14.142 1.00 95.44 179 LEU A CA 1
ATOM 1273 C C . LEU A 1 179 ? 6.922 2.965 -14.134 1.00 95.44 179 LEU A C 1
ATOM 1275 O O . LEU A 1 179 ? 7.755 3.562 -13.437 1.00 95.44 179 LEU A O 1
ATOM 1279 N N . SER A 1 180 ? 6.008 3.587 -14.867 1.00 92.81 180 SER A N 1
ATOM 1280 C CA . SER A 1 180 ? 5.674 5.001 -14.732 1.00 92.81 180 SER A CA 1
ATOM 1281 C C . SER A 1 180 ? 5.101 5.299 -13.338 1.00 92.81 180 SER A C 1
ATOM 1283 O O . SER A 1 180 ? 4.927 4.408 -12.501 1.00 92.81 180 SER A O 1
ATOM 1285 N N . GLN A 1 181 ? 4.873 6.578 -13.041 1.00 92.44 181 GLN A N 1
ATOM 1286 C CA . GLN A 1 181 ? 4.441 7.001 -11.708 1.00 92.44 181 GLN A CA 1
ATOM 1287 C C . GLN A 1 181 ? 3.182 6.246 -11.241 1.00 92.44 181 GLN A C 1
ATOM 1289 O O . GLN A 1 181 ? 2.168 6.215 -11.938 1.00 92.44 181 GLN A O 1
ATOM 1294 N N . VAL A 1 182 ? 3.213 5.726 -10.012 1.00 93.81 182 VAL A N 1
ATOM 1295 C CA . VAL A 1 182 ? 2.043 5.141 -9.350 1.00 93.81 182 VAL A CA 1
ATOM 1296 C C . VAL A 1 182 ? 1.003 6.235 -9.111 1.00 93.81 182 VAL A C 1
ATOM 1298 O O . VAL A 1 182 ? 1.273 7.254 -8.462 1.00 93.81 182 VAL A O 1
ATOM 1301 N N . ARG A 1 183 ? -0.193 6.026 -9.658 1.00 89.81 183 ARG A N 1
ATOM 1302 C CA . ARG A 1 183 ? -1.303 6.985 -9.649 1.00 89.81 183 ARG A CA 1
ATOM 1303 C C . ARG A 1 183 ? -2.339 6.708 -8.586 1.00 89.81 183 ARG A C 1
ATOM 1305 O O . ARG A 1 183 ? -2.947 7.631 -8.075 1.00 89.81 183 ARG A O 1
ATOM 1312 N N . GLU A 1 184 ? -2.555 5.449 -8.281 1.00 90.31 184 GLU A N 1
ATOM 1313 C CA . GLU A 1 184 ? -3.394 5.023 -7.176 1.00 90.31 184 GLU A CA 1
ATOM 1314 C C . GLU A 1 184 ? -3.108 3.558 -6.904 1.00 90.31 184 GLU A C 1
ATOM 1316 O O . GLU A 1 184 ? -2.416 2.879 -7.670 1.00 90.31 184 GLU A O 1
ATOM 1321 N N . TRP A 1 185 ? -3.646 3.074 -5.801 1.00 94.25 185 TRP A N 1
ATOM 1322 C CA . TRP A 1 185 ? -3.591 1.671 -5.461 1.00 94.25 185 TRP A CA 1
ATOM 1323 C C . TRP A 1 185 ? -4.781 1.311 -4.589 1.00 94.25 185 TRP A C 1
ATOM 1325 O O . TRP A 1 185 ? -5.292 2.132 -3.831 1.00 94.25 185 TRP A O 1
ATOM 1335 N N . LEU A 1 186 ? -5.226 0.073 -4.692 1.00 92.50 186 LEU A N 1
ATOM 1336 C CA . LEU A 1 186 ? -6.402 -0.415 -3.996 1.00 92.50 186 LEU A CA 1
ATOM 1337 C C . LEU A 1 186 ? -6.135 -1.798 -3.415 1.00 92.50 186 LEU A C 1
ATOM 1339 O O . LEU A 1 186 ? -5.170 -2.475 -3.775 1.00 92.50 186 LEU A O 1
ATOM 1343 N N . ILE A 1 187 ? -6.988 -2.184 -2.475 1.00 91.81 187 ILE A N 1
ATOM 1344 C CA . ILE A 1 187 ? -6.989 -3.519 -1.887 1.00 91.81 187 ILE A CA 1
ATOM 1345 C C . ILE A 1 187 ? -8.293 -4.175 -2.316 1.00 91.81 187 ILE A C 1
ATOM 1347 O O . ILE A 1 187 ? -9.365 -3.603 -2.111 1.00 91.81 187 ILE A O 1
ATOM 1351 N N . GLU A 1 188 ? -8.184 -5.361 -2.897 1.00 87.88 188 GLU A N 1
ATOM 1352 C CA . GLU A 1 188 ? -9.309 -6.209 -3.275 1.00 87.88 188 GLU A CA 1
ATOM 1353 C C . GLU A 1 188 ? -9.328 -7.414 -2.337 1.00 87.88 188 GLU A C 1
ATOM 1355 O O . GLU A 1 188 ? -8.285 -7.998 -2.030 1.00 87.88 188 GLU A O 1
ATOM 1360 N N . CYS A 1 189 ? -10.518 -7.784 -1.871 1.00 80.81 189 CYS A N 1
ATOM 1361 C CA . CYS A 1 189 ? -10.718 -8.948 -1.020 1.00 80.81 189 CYS A CA 1
ATOM 1362 C C . CYS A 1 189 ? -11.798 -9.835 -1.635 1.00 80.81 189 CYS A C 1
ATOM 1364 O O . CYS A 1 189 ? -12.935 -9.391 -1.805 1.00 80.81 189 CYS A O 1
ATOM 1366 N N . ALA A 1 190 ? -11.457 -11.086 -1.937 1.00 72.75 190 ALA A N 1
ATOM 1367 C CA . ALA A 1 190 ? -12.376 -12.076 -2.491 1.00 72.75 190 ALA A CA 1
ATOM 1368 C C . ALA A 1 190 ? -12.046 -13.456 -1.915 1.00 72.75 190 ALA A C 1
ATOM 1370 O O . ALA A 1 190 ? -10.887 -13.847 -1.928 1.00 72.75 190 ALA A O 1
ATOM 1371 N N . CYS A 1 191 ? -13.049 -14.190 -1.416 1.00 64.81 191 CYS A N 1
ATOM 1372 C CA . CYS A 1 191 ? -12.904 -15.588 -0.973 1.00 64.81 191 CYS A CA 1
ATOM 1373 C C . CYS A 1 191 ? -11.659 -15.852 -0.092 1.00 64.81 191 CYS A C 1
ATOM 1375 O O . CYS A 1 191 ? -10.857 -16.726 -0.402 1.00 64.81 191 CYS A O 1
ATOM 1377 N N . ASP A 1 192 ? -11.482 -15.067 0.977 1.00 68.69 192 ASP A N 1
ATOM 1378 C CA . ASP A 1 192 ? -10.328 -15.094 1.902 1.00 68.69 192 ASP A CA 1
ATOM 1379 C C . ASP A 1 192 ? -8.961 -14.703 1.303 1.00 68.69 192 ASP A C 1
ATOM 1381 O O . ASP A 1 192 ? -7.948 -14.700 2.006 1.00 68.69 192 ASP A O 1
ATOM 1385 N N . MET A 1 193 ? -8.920 -14.301 0.034 1.00 80.38 193 MET A N 1
ATOM 1386 C CA . MET A 1 193 ? -7.730 -13.771 -0.626 1.00 80.38 193 MET A CA 1
ATOM 1387 C C . MET A 1 193 ? -7.679 -12.248 -0.540 1.00 80.38 193 MET A C 1
ATOM 1389 O O . MET A 1 193 ? -8.702 -11.562 -0.598 1.00 80.38 193 MET A O 1
ATOM 1393 N N . LEU A 1 194 ? -6.456 -11.729 -0.440 1.00 87.00 194 LEU A N 1
ATOM 1394 C CA . LEU A 1 194 ? -6.142 -10.307 -0.422 1.00 87.00 194 LEU A CA 1
ATOM 1395 C C . LEU A 1 194 ? -5.214 -9.997 -1.593 1.00 87.00 194 LEU A C 1
ATOM 1397 O O . LEU A 1 194 ? -4.127 -10.574 -1.705 1.00 87.00 194 LEU A O 1
ATOM 1401 N N . PHE A 1 195 ? -5.632 -9.053 -2.429 1.00 89.56 195 PHE A N 1
ATOM 1402 C CA . PHE A 1 195 ? -4.837 -8.530 -3.531 1.00 89.56 195 PHE A CA 1
ATOM 1403 C C . PHE A 1 195 ? -4.576 -7.047 -3.315 1.00 89.56 195 PHE A C 1
ATOM 1405 O O . PHE A 1 195 ? -5.475 -6.297 -2.938 1.00 89.56 195 PHE A O 1
ATOM 1412 N N . ILE A 1 196 ? -3.340 -6.624 -3.556 1.00 94.00 196 ILE A N 1
ATOM 1413 C CA . ILE A 1 196 ? -3.000 -5.209 -3.665 1.00 94.00 196 ILE A CA 1
ATOM 1414 C C . ILE A 1 196 ? -2.758 -4.941 -5.139 1.00 94.00 196 ILE A C 1
ATOM 1416 O O . ILE A 1 196 ? -1.946 -5.624 -5.763 1.00 94.00 196 ILE A O 1
ATOM 1420 N N . THR A 1 197 ? -3.460 -3.958 -5.681 1.00 94.50 197 THR A N 1
ATOM 1421 C CA . THR A 1 197 ? -3.377 -3.601 -7.095 1.00 94.50 197 THR A CA 1
ATOM 1422 C C . THR A 1 197 ? -2.964 -2.143 -7.202 1.00 94.50 197 THR A C 1
ATOM 1424 O O . THR A 1 197 ? -3.541 -1.286 -6.535 1.00 94.50 197 THR A O 1
ATOM 1427 N N . VAL A 1 198 ? -1.957 -1.850 -8.021 1.00 95.75 198 VAL A N 1
ATOM 1428 C CA . VAL A 1 198 ? -1.474 -0.488 -8.287 1.00 95.75 198 VAL A CA 1
ATOM 1429 C C . VAL A 1 198 ? -1.834 -0.078 -9.708 1.00 95.75 198 VAL A C 1
ATOM 1431 O O . VAL A 1 198 ? -1.805 -0.906 -10.616 1.00 95.75 198 VAL A O 1
ATOM 1434 N N . ARG A 1 199 ? -2.145 1.199 -9.919 1.00 94.12 199 ARG A N 1
ATOM 1435 C CA . ARG A 1 199 ? -2.320 1.777 -11.252 1.00 94.12 199 ARG A CA 1
ATOM 1436 C C . ARG A 1 199 ? -1.149 2.682 -11.593 1.00 94.12 199 ARG A C 1
ATOM 1438 O O . ARG A 1 199 ? -0.743 3.506 -10.769 1.00 94.12 199 ARG A O 1
ATOM 1445 N N . THR A 1 200 ? -0.672 2.588 -12.823 1.00 92.75 200 THR A N 1
ATOM 1446 C CA . THR A 1 200 ? 0.261 3.545 -13.425 1.00 92.75 200 THR A CA 1
ATOM 1447 C C . THR A 1 200 ? -0.478 4.430 -14.437 1.00 92.75 200 THR A C 1
ATOM 1449 O O . THR A 1 200 ? -1.709 4.544 -14.402 1.00 92.75 200 THR A O 1
ATOM 1452 N N . ASP A 1 201 ? 0.238 5.109 -15.331 1.00 85.25 201 ASP A N 1
ATOM 1453 C CA . ASP A 1 201 ? -0.425 5.708 -16.492 1.00 85.25 201 ASP A CA 1
ATOM 1454 C C . ASP A 1 201 ? -0.848 4.645 -17.518 1.00 85.25 201 ASP A C 1
ATOM 1456 O O . ASP A 1 201 ? -1.845 4.851 -18.199 1.00 85.25 201 ASP A O 1
ATOM 1460 N N . ALA A 1 202 ? -0.148 3.508 -17.595 1.00 90.06 202 ALA A N 1
ATOM 1461 C CA . ALA A 1 202 ? -0.270 2.565 -18.707 1.00 90.06 202 ALA A CA 1
ATOM 1462 C C . ALA A 1 202 ? -1.030 1.268 -18.391 1.00 90.06 202 ALA A C 1
ATOM 1464 O O . ALA A 1 202 ? -1.514 0.621 -19.318 1.00 90.06 202 ALA A O 1
ATOM 1465 N N . ALA A 1 203 ? -1.131 0.856 -17.124 1.00 92.12 203 ALA A N 1
ATOM 1466 C CA . ALA A 1 203 ? -1.811 -0.385 -16.747 1.00 92.12 203 ALA A CA 1
ATOM 1467 C C . ALA A 1 203 ? -2.192 -0.439 -15.257 1.00 92.12 203 ALA A C 1
ATOM 1469 O O . ALA A 1 203 ? -1.735 0.357 -14.428 1.00 92.12 203 ALA A O 1
ATOM 1470 N N . TRP A 1 204 ? -3.018 -1.429 -14.922 1.00 94.44 204 TRP A N 1
ATOM 1471 C CA . TRP A 1 204 ? -3.198 -1.939 -13.568 1.00 94.44 204 TRP A CA 1
ATOM 1472 C C . TRP A 1 204 ? -2.324 -3.167 -13.345 1.00 94.44 204 TRP A C 1
ATOM 1474 O O . TRP A 1 204 ? -2.288 -4.077 -14.171 1.00 94.44 204 TRP A O 1
ATOM 1484 N N . TYR A 1 205 ? -1.684 -3.223 -12.184 1.00 94.88 205 TYR A N 1
ATOM 1485 C CA . TYR A 1 205 ? -0.808 -4.312 -11.787 1.00 94.88 205 TYR A CA 1
ATOM 1486 C C . TYR A 1 205 ? -1.248 -4.891 -10.459 1.00 94.88 205 TYR A C 1
ATOM 1488 O O . TYR A 1 205 ? -1.162 -4.227 -9.423 1.00 94.88 205 TYR A O 1
ATOM 1496 N N . ARG A 1 206 ? -1.661 -6.154 -10.474 1.00 94.56 206 ARG A N 1
ATOM 1497 C CA . ARG A 1 206 ? -1.833 -6.935 -9.255 1.00 94.56 206 ARG A CA 1
ATOM 1498 C C . ARG A 1 206 ? -0.473 -7.387 -8.746 1.00 94.56 206 ARG A C 1
ATOM 1500 O O . ARG A 1 206 ? 0.291 -8.038 -9.459 1.00 94.56 206 ARG A O 1
ATOM 1507 N N . LEU A 1 207 ? -0.181 -7.041 -7.501 1.00 95.12 207 LEU A N 1
ATOM 1508 C CA . LEU A 1 207 ? 1.082 -7.343 -6.846 1.00 95.12 207 LEU A CA 1
ATOM 1509 C C . LEU A 1 207 ? 1.101 -8.795 -6.375 1.00 95.12 207 LEU A C 1
ATOM 1511 O O . LEU A 1 207 ? 0.317 -9.177 -5.506 1.00 95.12 207 LEU A O 1
ATOM 1515 N N . VAL A 1 208 ? 2.024 -9.588 -6.923 1.00 92.12 208 VAL A N 1
ATOM 1516 C CA . VAL A 1 208 ? 2.111 -11.021 -6.613 1.00 92.12 208 VAL A CA 1
ATOM 1517 C C . VAL A 1 208 ? 3.128 -11.294 -5.508 1.00 92.12 208 VAL A C 1
ATOM 1519 O O . VAL A 1 208 ? 2.779 -11.787 -4.435 1.00 92.12 208 VAL A O 1
ATOM 1522 N N . ARG A 1 209 ? 4.397 -10.939 -5.741 1.00 92.31 209 ARG A N 1
ATOM 1523 C CA . ARG A 1 209 ? 5.490 -11.128 -4.776 1.00 92.31 209 ARG A CA 1
ATOM 1524 C C . ARG A 1 209 ? 6.451 -9.941 -4.816 1.00 92.31 209 ARG A C 1
ATOM 1526 O O . ARG A 1 209 ? 6.911 -9.611 -5.909 1.00 92.31 209 ARG A O 1
ATOM 1533 N N . PRO A 1 210 ? 6.780 -9.311 -3.675 1.00 96.50 210 PRO A N 1
ATOM 1534 C CA . PRO A 1 210 ? 7.785 -8.257 -3.652 1.00 96.50 210 PRO A CA 1
ATOM 1535 C C . PRO A 1 210 ? 9.174 -8.838 -3.930 1.00 96.50 210 PRO A C 1
ATOM 1537 O O . PRO A 1 210 ? 9.442 -10.002 -3.635 1.00 96.50 210 PRO A O 1
ATOM 1540 N N . SER A 1 211 ? 10.078 -8.004 -4.425 1.00 95.94 211 SER A N 1
ATOM 1541 C CA . SER A 1 211 ? 11.494 -8.352 -4.499 1.00 95.94 211 SER A CA 1
ATOM 1542 C C . SER A 1 211 ? 12.113 -8.516 -3.122 1.00 95.94 211 SER A C 1
ATOM 1544 O O . SER A 1 211 ? 11.663 -7.912 -2.143 1.00 95.94 211 SER A O 1
ATOM 1546 N N . GLN A 1 212 ? 13.203 -9.278 -3.038 1.00 95.31 212 GLN A N 1
ATOM 1547 C CA . GLN A 1 212 ? 13.900 -9.513 -1.771 1.00 95.31 212 GLN A CA 1
ATOM 1548 C C . GLN A 1 212 ? 14.318 -8.196 -1.090 1.00 95.31 212 GLN A C 1
ATOM 1550 O O . GLN A 1 212 ? 14.223 -8.054 0.130 1.00 95.31 212 GLN A O 1
ATOM 1555 N N . GLN A 1 213 ? 14.736 -7.198 -1.877 1.00 95.19 213 GLN A N 1
ATOM 1556 C CA . GLN A 1 213 ? 15.115 -5.880 -1.362 1.00 95.19 213 GLN A CA 1
ATOM 1557 C C . GLN A 1 213 ? 13.925 -5.047 -0.862 1.00 95.19 213 GLN A C 1
ATOM 1559 O O . GLN A 1 213 ? 14.119 -4.206 0.019 1.00 95.19 213 GLN A O 1
ATOM 1564 N N . TYR A 1 214 ? 12.721 -5.281 -1.391 1.00 97.69 214 TYR A N 1
ATOM 1565 C CA . TYR A 1 214 ? 11.514 -4.515 -1.076 1.00 97.69 214 TYR A CA 1
ATOM 1566 C C . TYR A 1 214 ? 10.568 -5.228 -0.098 1.00 97.69 214 TYR A C 1
ATOM 1568 O O . TYR A 1 214 ? 9.731 -4.581 0.527 1.00 97.69 214 TYR A O 1
ATOM 1576 N N . ALA A 1 215 ? 10.719 -6.537 0.117 1.00 96.94 215 ALA A N 1
ATOM 1577 C CA . ALA A 1 215 ? 9.860 -7.313 1.010 1.00 96.94 215 ALA A CA 1
ATOM 1578 C C . ALA A 1 215 ? 9.687 -6.688 2.416 1.00 96.94 215 ALA A C 1
ATOM 1580 O O . ALA A 1 215 ? 8.551 -6.635 2.892 1.00 96.94 215 ALA A O 1
ATOM 1581 N N . PRO A 1 216 ? 10.727 -6.135 3.080 1.00 97.06 216 PRO A N 1
ATOM 1582 C CA . PRO A 1 216 ? 10.552 -5.447 4.363 1.00 97.06 216 PRO A CA 1
ATOM 1583 C C . PRO A 1 216 ? 9.689 -4.178 4.291 1.00 97.06 216 PRO A C 1
ATOM 1585 O O . PRO A 1 216 ? 8.994 -3.875 5.253 1.00 97.06 216 PRO A O 1
ATOM 1588 N N . TRP A 1 217 ? 9.702 -3.464 3.161 1.00 97.06 217 TRP A N 1
ATOM 1589 C CA . TRP A 1 217 ? 8.856 -2.289 2.916 1.00 97.06 217 TRP A CA 1
ATOM 1590 C C . TRP A 1 217 ? 7.416 -2.674 2.571 1.00 97.06 217 TRP A C 1
ATOM 1592 O O . TRP A 1 217 ? 6.489 -1.929 2.862 1.00 97.06 217 TRP A O 1
ATOM 1602 N N . TYR A 1 218 ? 7.196 -3.846 1.977 1.00 96.75 218 TYR A N 1
ATOM 1603 C CA . TYR A 1 218 ? 5.847 -4.316 1.658 1.00 96.75 218 TYR A CA 1
ATOM 1604 C C . TYR A 1 218 ? 5.089 -4.852 2.887 1.00 96.75 218 TYR A C 1
ATOM 1606 O O . TYR A 1 218 ? 3.864 -4.747 2.962 1.00 96.75 218 TYR A O 1
ATOM 1614 N N . LYS A 1 219 ? 5.810 -5.395 3.880 1.00 95.69 219 LYS A N 1
ATOM 1615 C CA . LYS A 1 219 ? 5.229 -6.024 5.082 1.00 95.69 219 LYS A CA 1
ATOM 1616 C C . LYS A 1 219 ? 4.229 -5.136 5.847 1.00 95.69 219 LYS A C 1
ATOM 1618 O O . LYS A 1 219 ? 3.144 -5.646 6.136 1.00 95.69 219 LYS A O 1
ATOM 1623 N N . PRO A 1 220 ? 4.519 -3.860 6.178 1.00 96.81 220 PRO A N 1
ATOM 1624 C CA . PRO A 1 220 ? 3.574 -3.026 6.925 1.00 96.81 220 PRO A CA 1
ATOM 1625 C C . PRO A 1 220 ? 2.281 -2.754 6.149 1.00 96.81 220 PRO A C 1
ATOM 1627 O O . PRO A 1 220 ? 1.197 -2.860 6.719 1.00 96.81 220 PRO A O 1
ATOM 1630 N N . VAL A 1 221 ? 2.376 -2.518 4.834 1.00 96.31 221 VAL A N 1
ATOM 1631 C CA . VAL A 1 221 ? 1.212 -2.309 3.954 1.00 96.31 221 VAL A CA 1
ATOM 1632 C C . VAL A 1 221 ? 0.311 -3.543 3.947 1.00 96.31 221 VAL A C 1
ATOM 1634 O O . VAL A 1 221 ? -0.899 -3.437 4.161 1.00 96.31 221 VAL A O 1
ATOM 1637 N N . LEU A 1 222 ? 0.900 -4.729 3.761 1.00 95.44 222 LEU A N 1
ATOM 1638 C CA . LEU A 1 222 ? 0.157 -5.988 3.772 1.00 95.44 222 LEU A CA 1
ATOM 1639 C C . LEU A 1 222 ? -0.490 -6.251 5.140 1.00 95.44 222 LEU A C 1
ATOM 1641 O O . LEU A 1 222 ? -1.656 -6.641 5.209 1.00 95.44 222 LEU A O 1
ATOM 1645 N N . LYS A 1 223 ? 0.230 -5.978 6.236 1.00 96.75 223 LYS A N 1
ATOM 1646 C CA . LYS A 1 223 ? -0.306 -6.096 7.599 1.00 96.75 223 LYS A CA 1
ATOM 1647 C C . LYS A 1 223 ? -1.493 -5.157 7.816 1.00 96.75 223 LYS A C 1
ATOM 1649 O O . LYS A 1 223 ? -2.522 -5.592 8.328 1.00 96.75 223 LYS A O 1
ATOM 1654 N N . ALA A 1 224 ? -1.381 -3.895 7.411 1.00 97.00 224 ALA A N 1
ATOM 1655 C CA . ALA A 1 224 ? -2.459 -2.918 7.530 1.00 97.00 224 ALA A CA 1
ATOM 1656 C C . ALA A 1 224 ? -3.700 -3.325 6.718 1.00 97.00 224 ALA A C 1
ATOM 1658 O O . ALA A 1 224 ? -4.822 -3.189 7.206 1.00 97.00 224 ALA A O 1
ATOM 1659 N N . ALA A 1 225 ? -3.508 -3.899 5.527 1.00 95.38 225 ALA A N 1
ATOM 1660 C CA . ALA A 1 225 ? -4.588 -4.451 4.714 1.00 95.38 225 ALA A CA 1
ATOM 1661 C C . ALA A 1 225 ? -5.302 -5.627 5.415 1.00 95.38 225 ALA A C 1
ATOM 1663 O O . ALA A 1 225 ? -6.530 -5.643 5.521 1.00 95.38 225 ALA A O 1
ATOM 1664 N N . GLN A 1 226 ? -4.541 -6.574 5.976 1.00 95.38 226 GLN A N 1
ATOM 1665 C CA . GLN A 1 226 ? -5.081 -7.713 6.737 1.00 95.38 226 GLN A CA 1
ATOM 1666 C C . GLN A 1 226 ? -5.849 -7.261 7.989 1.00 95.38 226 GLN A C 1
ATOM 1668 O O . GLN A 1 226 ? -6.915 -7.798 8.308 1.00 95.38 226 GLN A O 1
ATOM 1673 N N . VAL A 1 227 ? -5.332 -6.246 8.685 1.00 96.88 227 VAL A N 1
ATOM 1674 C CA . VAL A 1 227 ? -5.996 -5.614 9.832 1.00 96.88 227 VAL A CA 1
ATOM 1675 C C . VAL A 1 227 ? -7.298 -4.944 9.393 1.00 96.88 227 VAL A C 1
ATOM 1677 O O . VAL A 1 227 ? -8.331 -5.188 10.012 1.00 96.88 227 VAL A O 1
ATOM 1680 N N . ALA A 1 228 ? -7.297 -4.175 8.301 1.00 95.06 228 ALA A N 1
ATOM 1681 C CA . ALA A 1 228 ? -8.496 -3.517 7.783 1.00 95.06 228 ALA A CA 1
ATOM 1682 C C . ALA A 1 228 ? -9.624 -4.517 7.469 1.00 95.06 228 ALA A C 1
ATOM 1684 O O . ALA A 1 228 ? -10.757 -4.318 7.912 1.00 95.06 228 ALA A O 1
ATOM 1685 N N . ILE A 1 229 ? -9.306 -5.619 6.779 1.00 92.44 229 ILE A N 1
ATOM 1686 C CA . ILE A 1 229 ? -10.269 -6.688 6.459 1.00 92.44 229 ILE A CA 1
ATOM 1687 C C . ILE A 1 229 ? -10.783 -7.362 7.734 1.00 92.44 229 ILE A C 1
ATOM 1689 O O . ILE A 1 229 ? -11.980 -7.611 7.876 1.00 92.44 229 ILE A O 1
ATOM 1693 N N . THR A 1 230 ? -9.900 -7.611 8.701 1.00 94.06 230 THR A N 1
ATOM 1694 C CA . THR A 1 230 ? -10.289 -8.219 9.979 1.00 94.06 230 THR A CA 1
ATOM 1695 C C . THR A 1 230 ? -11.255 -7.329 10.759 1.00 94.06 230 THR A C 1
ATOM 1697 O O . THR A 1 230 ? -12.258 -7.825 11.273 1.00 94.06 230 THR A O 1
ATOM 1700 N N . ILE A 1 231 ? -11.006 -6.017 10.807 1.00 94.38 231 ILE A N 1
ATOM 1701 C CA . ILE A 1 231 ? -11.908 -5.058 11.459 1.00 94.38 231 ILE A CA 1
ATOM 1702 C C . ILE A 1 231 ? -13.247 -4.979 10.710 1.00 94.38 231 ILE A C 1
ATOM 1704 O O . ILE A 1 231 ? -14.304 -4.978 11.345 1.00 94.38 231 ILE A O 1
ATOM 1708 N N . LEU A 1 232 ? -13.226 -4.956 9.371 1.00 91.12 232 LEU A N 1
ATOM 1709 C CA . LEU A 1 232 ? -14.442 -4.994 8.551 1.00 91.12 232 LEU A CA 1
ATOM 1710 C C . LEU A 1 232 ? -15.293 -6.228 8.856 1.00 91.12 232 LEU A C 1
ATOM 1712 O O . LEU A 1 232 ? -16.507 -6.102 9.034 1.00 91.12 232 LEU A O 1
ATOM 1716 N N . ARG A 1 233 ? -14.664 -7.404 8.964 1.00 90.19 233 ARG A N 1
ATOM 1717 C CA . ARG A 1 233 ? -15.343 -8.649 9.336 1.00 90.19 233 ARG A CA 1
ATOM 1718 C C . ARG A 1 233 ? -15.962 -8.550 10.731 1.00 90.19 233 ARG A C 1
ATOM 1720 O O . ARG A 1 233 ? -17.160 -8.776 10.859 1.00 90.19 233 ARG A O 1
ATOM 1727 N N . MET A 1 234 ? -15.197 -8.112 11.738 1.00 91.44 234 MET A N 1
ATOM 1728 C CA . MET A 1 234 ? -15.702 -7.926 13.110 1.00 91.44 234 MET A CA 1
ATOM 1729 C C . MET A 1 234 ? -16.939 -7.017 13.163 1.00 91.44 234 MET A C 1
ATOM 1731 O O . MET A 1 234 ? -17.885 -7.296 13.896 1.00 91.44 234 MET A O 1
ATOM 1735 N N . LEU A 1 235 ? -16.941 -5.925 12.392 1.00 89.31 235 LEU A N 1
ATOM 1736 C CA . LEU A 1 235 ? -18.064 -4.984 12.334 1.00 89.31 235 LEU A CA 1
ATOM 1737 C C . LEU A 1 235 ? -19.255 -5.503 11.522 1.00 89.31 235 LEU A C 1
ATOM 1739 O O . LEU A 1 235 ? -20.384 -5.097 11.792 1.00 89.31 235 LEU A O 1
ATOM 1743 N N . SER A 1 236 ? -19.013 -6.372 10.541 1.00 85.12 236 SER A N 1
ATOM 1744 C CA . SER A 1 236 ? -20.059 -6.964 9.696 1.00 85.12 236 SER A CA 1
ATOM 1745 C C . SER A 1 236 ? -20.778 -8.129 10.377 1.00 85.12 236 SER A C 1
ATOM 1747 O O . SER A 1 236 ? -21.970 -8.317 10.153 1.00 85.12 236 SER A O 1
ATOM 1749 N N . GLU A 1 237 ? -20.070 -8.892 11.212 1.00 85.56 237 GLU A N 1
ATOM 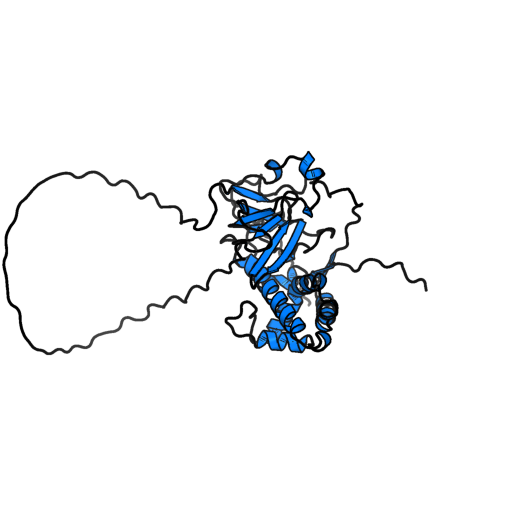1750 C CA . GLU A 1 237 ? -20.634 -9.982 12.023 1.00 85.56 237 GLU A CA 1
ATOM 1751 C C . GLU A 1 237 ? -21.469 -9.461 13.200 1.00 85.56 237 GLU A C 1
ATOM 1753 O O . GLU A 1 237 ? -22.368 -10.144 13.694 1.00 85.56 237 GLU A O 1
ATOM 1758 N N . GLU A 1 238 ? -21.197 -8.240 13.662 1.00 80.25 238 GLU A N 1
ATOM 1759 C CA . GLU A 1 238 ? -21.949 -7.648 14.756 1.00 80.25 238 GLU A CA 1
ATOM 1760 C C . GLU A 1 238 ? -23.366 -7.260 14.306 1.00 80.25 238 GLU A C 1
ATOM 1762 O O . GLU A 1 238 ? -23.565 -6.511 13.349 1.00 80.25 238 GLU A O 1
ATOM 1767 N N . SER A 1 239 ? -24.363 -7.685 15.089 1.00 67.50 239 SER A N 1
ATOM 1768 C CA . SER A 1 239 ? -25.796 -7.397 14.886 1.00 67.50 239 SER A CA 1
ATOM 1769 C C . SER A 1 239 ? -26.105 -5.924 14.588 1.00 67.50 239 SER A C 1
ATOM 1771 O O . SER A 1 239 ? -27.086 -5.594 13.919 1.00 67.50 239 SER A O 1
ATOM 1773 N N . ARG A 1 240 ? -25.278 -5.022 15.128 1.00 69.94 240 ARG A N 1
ATOM 1774 C CA . ARG A 1 240 ? -25.244 -3.597 14.806 1.00 69.94 240 ARG A CA 1
ATOM 1775 C C . ARG A 1 240 ? -23.788 -3.137 14.808 1.00 69.94 240 ARG A C 1
ATOM 1777 O O . ARG A 1 240 ? -23.224 -2.957 15.883 1.00 69.94 240 ARG A O 1
ATOM 1784 N N . ALA A 1 241 ? -23.221 -2.847 13.637 1.00 62.31 241 ALA A N 1
ATOM 1785 C CA . ALA A 1 241 ? -21.860 -2.307 13.493 1.00 62.31 241 ALA A CA 1
ATOM 1786 C C . ALA A 1 241 ? -21.575 -1.084 14.395 1.00 62.31 241 ALA A C 1
ATOM 1788 O O . ALA A 1 241 ? -20.449 -0.863 14.825 1.00 62.31 241 ALA A O 1
ATOM 1789 N N . SER A 1 242 ? -22.605 -0.309 14.755 1.00 65.50 242 SER A N 1
ATOM 1790 C CA . SER A 1 242 ? -22.503 0.822 15.684 1.00 65.50 242 SER A CA 1
ATOM 1791 C C . SER A 1 242 ? -22.154 0.446 17.133 1.00 65.50 242 SER A C 1
ATOM 1793 O O . SER A 1 242 ? -21.958 1.347 17.943 1.00 65.50 242 SER A O 1
ATOM 1795 N N . LYS A 1 243 ? -22.153 -0.843 17.500 1.00 73.31 243 LYS A N 1
ATOM 1796 C CA . LYS A 1 243 ? -21.899 -1.302 18.876 1.00 73.31 243 LYS A CA 1
ATOM 1797 C C . LYS A 1 243 ? -20.422 -1.468 19.211 1.00 73.31 243 LYS A C 1
ATOM 1799 O O . LYS A 1 243 ? -20.089 -1.366 20.384 1.00 73.31 243 LYS A O 1
ATOM 1804 N N . LEU A 1 244 ? -19.559 -1.745 18.232 1.00 87.31 244 LEU A N 1
ATOM 1805 C CA . LEU A 1 244 ? -18.135 -1.904 18.514 1.00 87.31 244 LEU A CA 1
ATOM 1806 C C . LEU A 1 244 ? -17.475 -0.530 18.550 1.00 87.31 244 LEU A C 1
ATOM 1808 O O . LEU A 1 244 ? -17.382 0.161 17.531 1.00 87.31 244 LEU A O 1
ATOM 1812 N N . SER A 1 245 ? -17.031 -0.136 19.742 1.00 92.00 245 SER A N 1
ATOM 1813 C CA . SER A 1 245 ? -16.205 1.055 19.896 1.00 92.00 245 SER A CA 1
ATOM 1814 C C . SER A 1 245 ? -14.791 0.801 19.370 1.00 92.00 245 SER A C 1
ATOM 1816 O O . SER A 1 245 ? -14.369 -0.340 19.162 1.00 92.00 245 SER A O 1
ATOM 1818 N N . PHE A 1 246 ? -14.019 1.874 19.202 1.00 95.06 246 PHE A N 1
ATOM 1819 C CA . PHE A 1 246 ? -12.600 1.765 18.875 1.00 95.06 246 PHE A CA 1
ATOM 1820 C C . PHE A 1 246 ? -11.821 0.928 19.889 1.00 95.06 246 PHE A C 1
ATOM 1822 O O . PHE A 1 246 ? -11.071 0.036 19.502 1.00 95.06 246 PHE A O 1
ATOM 1829 N N . ASN A 1 247 ? -12.070 1.140 21.181 1.00 95.69 247 ASN A N 1
ATOM 1830 C CA . ASN A 1 247 ? -11.399 0.395 22.243 1.00 95.69 247 ASN A CA 1
ATOM 1831 C C . ASN A 1 247 ? -11.748 -1.098 22.215 1.00 95.69 247 ASN A C 1
ATOM 1833 O O . ASN A 1 247 ? -10.885 -1.929 22.490 1.00 95.69 247 ASN A O 1
ATOM 1837 N N . ASP A 1 248 ? -12.989 -1.451 21.869 1.00 94.50 248 ASP A N 1
ATOM 1838 C CA . ASP A 1 248 ? -13.393 -2.856 21.745 1.00 94.50 248 ASP A CA 1
ATOM 1839 C C . ASP A 1 248 ? -12.671 -3.534 20.580 1.00 94.50 248 ASP A C 1
ATOM 1841 O O . ASP A 1 248 ? -12.197 -4.660 20.721 1.00 94.50 248 ASP A O 1
ATOM 1845 N N . ILE A 1 249 ? -12.535 -2.837 19.447 1.00 95.81 249 ILE A N 1
ATOM 1846 C CA . ILE A 1 249 ? -11.798 -3.339 18.282 1.00 95.81 249 ILE A CA 1
ATOM 1847 C C . ILE A 1 249 ? -10.316 -3.516 18.608 1.00 95.81 249 ILE A C 1
ATOM 1849 O O . ILE A 1 249 ? -9.770 -4.581 18.335 1.00 95.81 249 ILE A O 1
ATOM 1853 N N . VAL A 1 250 ? -9.669 -2.528 19.234 1.00 97.81 250 VAL A N 1
ATOM 1854 C CA . VAL A 1 250 ? -8.252 -2.631 19.623 1.00 97.81 250 VAL A CA 1
ATOM 1855 C C . VAL A 1 250 ? -8.027 -3.812 20.571 1.00 97.81 250 VAL A C 1
ATOM 1857 O O . VAL A 1 250 ? -7.083 -4.573 20.371 1.00 97.81 250 VAL A O 1
ATOM 1860 N N . LYS A 1 251 ? -8.904 -4.018 21.562 1.00 97.31 251 LYS A N 1
ATOM 1861 C CA . LYS A 1 251 ? -8.818 -5.177 22.467 1.00 97.31 251 LYS A CA 1
ATOM 1862 C C . LYS A 1 251 ? -8.970 -6.495 21.714 1.00 97.31 251 LYS A C 1
ATOM 1864 O O . LYS A 1 251 ? -8.113 -7.360 21.837 1.00 97.31 251 LYS A O 1
ATOM 1869 N N . ARG A 1 252 ? -9.985 -6.618 20.853 1.00 96.44 252 ARG A N 1
ATOM 1870 C CA . ARG A 1 252 ? -10.184 -7.827 20.035 1.00 96.44 252 ARG A CA 1
ATOM 1871 C C . ARG A 1 252 ? -9.003 -8.107 19.105 1.00 96.44 252 ARG A C 1
ATOM 1873 O O . ARG A 1 252 ? -8.653 -9.265 18.916 1.00 96.44 252 ARG A O 1
ATOM 1880 N N . LEU A 1 253 ? -8.388 -7.070 18.535 1.00 97.75 253 LEU A N 1
ATOM 1881 C CA . LEU A 1 253 ? -7.173 -7.197 17.727 1.00 97.75 253 LEU A CA 1
ATOM 1882 C C . LEU A 1 253 ? -5.966 -7.646 18.565 1.00 97.75 253 LEU A C 1
ATOM 1884 O O . LEU A 1 253 ? -5.174 -8.458 18.090 1.00 97.75 253 LEU A O 1
ATOM 1888 N N . ALA A 1 254 ? -5.834 -7.157 19.801 1.00 97.94 254 ALA A N 1
ATOM 1889 C CA . ALA A 1 254 ? -4.796 -7.599 20.734 1.00 97.94 254 ALA A CA 1
ATOM 1890 C C . ALA A 1 254 ? -4.998 -9.057 21.186 1.00 97.94 254 ALA A C 1
ATOM 1892 O O . ALA A 1 254 ? -4.023 -9.782 21.389 1.00 97.94 254 ALA A O 1
ATOM 1893 N N . ASP A 1 255 ? -6.251 -9.503 21.277 1.00 97.38 255 ASP A N 1
ATOM 1894 C CA . ASP A 1 255 ? -6.622 -10.864 21.673 1.00 97.38 255 ASP A CA 1
ATOM 1895 C C . ASP A 1 255 ? -6.498 -11.892 20.532 1.00 97.38 255 ASP A C 1
ATOM 1897 O O . ASP A 1 255 ? -6.572 -13.097 20.784 1.00 97.38 255 ASP A O 1
ATOM 1901 N N . LEU A 1 256 ? -6.265 -11.459 19.284 1.00 97.00 256 LEU A N 1
ATOM 1902 C CA . LEU A 1 256 ? -6.068 -12.368 18.149 1.00 97.00 256 LEU A CA 1
ATOM 1903 C C . LEU A 1 256 ? -4.925 -13.362 18.411 1.00 97.00 256 LEU A C 1
ATOM 1905 O O . LEU A 1 256 ? -3.908 -12.981 18.998 1.00 97.00 256 LEU A O 1
ATOM 1909 N N . PRO A 1 257 ? -5.039 -14.621 17.946 1.00 96.56 257 PRO A N 1
ATOM 1910 C CA . PRO A 1 257 ? -3.950 -15.583 18.050 1.00 96.56 257 PRO A CA 1
ATOM 1911 C C . PRO A 1 257 ? -2.756 -15.130 17.209 1.00 96.56 257 PRO A C 1
ATOM 1913 O O . PRO A 1 257 ? -2.927 -14.517 16.158 1.00 96.56 257 PRO A O 1
ATOM 1916 N N . ASP A 1 258 ? -1.550 -15.484 17.642 1.00 94.75 258 ASP A N 1
ATOM 1917 C CA . ASP A 1 258 ? -0.296 -15.058 17.009 1.00 94.75 258 ASP A CA 1
ATOM 1918 C C . ASP A 1 258 ? -0.137 -15.620 15.583 1.00 94.75 258 ASP A C 1
ATOM 1920 O O . ASP A 1 258 ? 0.593 -15.066 14.767 1.00 94.75 258 ASP A O 1
ATOM 1924 N N . SER A 1 259 ? -0.874 -16.690 15.263 1.00 94.12 259 SER A N 1
ATOM 1925 C CA . SER A 1 259 ? -0.994 -17.263 13.919 1.00 94.12 259 SER A CA 1
ATOM 1926 C C . SER A 1 259 ? -1.885 -16.449 12.974 1.00 94.12 259 SER A C 1
ATOM 1928 O O . SER A 1 259 ? -1.889 -16.703 11.770 1.00 94.12 259 SER A O 1
ATOM 1930 N N . SER A 1 260 ? -2.661 -15.490 13.489 1.00 93.44 260 SER A N 1
ATOM 1931 C CA . SER A 1 260 ? -3.532 -14.655 12.667 1.00 93.44 260 SER A CA 1
ATOM 1932 C C . SER A 1 260 ? -2.702 -13.722 11.781 1.00 93.44 260 SER A C 1
ATOM 1934 O O . SER A 1 260 ? -1.855 -12.985 12.295 1.00 93.44 260 SER A O 1
ATOM 1936 N N . PRO A 1 261 ? -2.996 -13.631 10.471 1.00 91.94 261 PRO A N 1
ATOM 1937 C CA . PRO A 1 261 ? -2.363 -12.649 9.595 1.00 91.94 261 PRO A CA 1
ATOM 1938 C C . PRO A 1 261 ? -2.537 -11.209 10.098 1.00 91.94 261 PRO A C 1
ATOM 1940 O O . PRO A 1 261 ? -1.634 -10.393 9.961 1.00 91.94 261 PRO A O 1
ATOM 1943 N N . ALA A 1 262 ? -3.641 -10.898 10.781 1.00 95.31 262 ALA A N 1
ATOM 1944 C CA . ALA A 1 262 ? -3.897 -9.571 11.343 1.00 95.31 262 ALA A CA 1
ATOM 1945 C C . ALA A 1 262 ? -3.311 -9.348 12.751 1.00 95.31 262 ALA A C 1
ATOM 1947 O O . ALA A 1 262 ? -3.500 -8.274 13.321 1.00 95.31 262 ALA A O 1
ATOM 1948 N N . PHE A 1 263 ? -2.604 -10.325 13.332 1.00 97.00 263 PHE A N 1
ATOM 1949 C CA . PHE A 1 263 ? -1.970 -10.155 14.639 1.00 97.00 263 PHE A CA 1
ATOM 1950 C C . PHE A 1 263 ? -0.884 -9.069 14.594 1.00 97.00 263 PHE A C 1
ATOM 1952 O O . PHE A 1 263 ? -0.012 -9.088 13.719 1.00 97.00 263 PHE A O 1
ATOM 1959 N N . ILE A 1 264 ? -0.934 -8.132 15.545 1.00 97.06 264 ILE A N 1
ATOM 1960 C CA . ILE A 1 264 ? 0.035 -7.032 15.691 1.00 97.06 264 ILE A CA 1
ATOM 1961 C C . ILE A 1 264 ? 0.849 -7.217 16.979 1.00 97.06 264 ILE A C 1
ATOM 1963 O O . ILE A 1 264 ? 2.076 -7.285 16.951 1.00 97.06 264 ILE A O 1
ATOM 1967 N N . SER A 1 265 ? 0.173 -7.257 18.131 1.00 97.19 265 SER A N 1
ATOM 1968 C CA . SER A 1 265 ? 0.794 -7.401 19.449 1.00 97.19 265 SER A CA 1
ATOM 1969 C C . SER A 1 265 ? -0.264 -7.711 20.507 1.00 97.19 265 SER A C 1
ATOM 1971 O O . SER A 1 265 ? -1.395 -7.258 20.385 1.00 97.19 265 SER A O 1
ATOM 1973 N N . LYS A 1 266 ? 0.122 -8.373 21.604 1.00 97.25 266 LYS A N 1
ATOM 1974 C CA . LYS A 1 266 ? -0.718 -8.490 22.812 1.00 97.25 266 LYS A CA 1
ATOM 1975 C C . LYS A 1 266 ? -0.838 -7.183 23.605 1.00 97.25 266 LYS A C 1
ATOM 1977 O O . LYS A 1 266 ? -1.675 -7.074 24.492 1.00 97.25 266 LYS A O 1
ATOM 1982 N N . LYS A 1 267 ? 0.022 -6.195 23.331 1.00 98.00 267 LYS A N 1
ATOM 1983 C CA . LYS A 1 267 ? -0.006 -4.890 24.007 1.00 98.00 267 LYS A CA 1
ATOM 1984 C C . LYS A 1 267 ? -0.998 -3.967 23.309 1.00 98.00 267 LYS A C 1
ATOM 1986 O O . LYS A 1 267 ? -0.749 -3.561 22.173 1.00 98.00 267 LYS A O 1
ATOM 1991 N N . VAL A 1 268 ? -2.076 -3.617 24.005 1.00 98.00 268 VAL A N 1
ATOM 1992 C CA . VAL A 1 268 ? -3.175 -2.771 23.505 1.00 98.00 268 VAL A CA 1
ATOM 1993 C C . VAL A 1 268 ? -2.649 -1.453 22.933 1.00 98.00 268 VAL A C 1
ATOM 1995 O O . VAL A 1 268 ? -3.065 -1.046 21.854 1.00 98.00 268 VAL A O 1
ATOM 1998 N N . GLU A 1 269 ? -1.659 -0.837 23.578 1.00 97.56 269 GLU A N 1
ATOM 1999 C CA . GLU A 1 269 ? -1.095 0.454 23.164 1.00 97.56 269 GLU A CA 1
ATOM 2000 C C . GLU A 1 269 ? -0.374 0.362 21.811 1.00 97.56 269 GLU A C 1
ATOM 2002 O O . GLU A 1 269 ? -0.410 1.295 21.007 1.00 97.56 269 GLU A O 1
ATOM 2007 N N . ARG A 1 270 ? 0.275 -0.778 21.529 1.00 97.25 270 ARG A N 1
ATOM 2008 C CA . ARG A 1 270 ? 0.931 -1.015 20.233 1.00 97.25 270 ARG A CA 1
ATOM 2009 C C . ARG A 1 270 ? -0.092 -1.234 19.127 1.00 97.25 270 ARG A C 1
ATOM 2011 O O . ARG A 1 270 ? 0.097 -0.727 18.026 1.00 97.25 270 ARG A O 1
ATOM 2018 N N . VAL A 1 271 ? -1.165 -1.963 19.428 1.00 98.25 271 VAL A N 1
ATOM 2019 C CA . VAL A 1 271 ? -2.269 -2.199 18.489 1.00 98.25 271 VAL A CA 1
ATOM 2020 C C . VAL A 1 271 ? -2.971 -0.887 18.157 1.00 98.25 271 VAL A C 1
ATOM 2022 O O . VAL A 1 271 ? -3.154 -0.578 16.984 1.00 98.25 271 VAL A O 1
ATOM 2025 N N . GLU A 1 272 ? -3.298 -0.083 19.169 1.00 98.12 272 GLU A N 1
ATOM 2026 C CA . GLU A 1 272 ? -3.900 1.239 18.991 1.00 98.12 272 GLU A CA 1
ATOM 2027 C C . GLU A 1 272 ? -3.031 2.131 18.104 1.00 98.12 272 GLU A C 1
ATOM 2029 O O . GLU A 1 272 ? -3.515 2.658 17.100 1.00 98.12 272 GLU A O 1
ATOM 2034 N N . ARG A 1 273 ? -1.737 2.260 18.430 1.00 97.25 273 ARG A N 1
ATOM 2035 C CA . ARG A 1 273 ? -0.799 3.055 17.631 1.00 97.25 273 ARG A CA 1
ATOM 2036 C C . ARG A 1 273 ? -0.799 2.598 16.173 1.00 97.25 273 ARG A C 1
ATOM 2038 O O . ARG A 1 273 ? -0.958 3.445 15.299 1.00 97.25 273 ARG A O 1
ATOM 2045 N N . PHE A 1 274 ? -0.659 1.295 15.928 1.00 97.81 274 PHE A N 1
ATOM 2046 C CA . PHE A 1 274 ? -0.623 0.730 14.578 1.00 97.81 274 PHE A CA 1
ATOM 2047 C C . PHE A 1 274 ? -1.910 1.039 13.799 1.00 97.81 274 PHE A C 1
ATOM 2049 O O . PHE A 1 274 ? -1.851 1.537 12.677 1.00 97.81 274 PHE A O 1
ATOM 2056 N N . VAL A 1 275 ? -3.079 0.816 14.411 1.00 97.81 275 VAL A N 1
ATOM 2057 C CA . VAL A 1 275 ? -4.384 1.078 13.780 1.00 97.81 275 VAL A CA 1
ATOM 2058 C C . VAL A 1 275 ? -4.552 2.557 13.427 1.00 97.81 275 VAL A C 1
ATOM 2060 O O . VAL A 1 275 ? -5.093 2.866 12.369 1.00 97.81 275 VAL A O 1
ATOM 2063 N N . VAL A 1 276 ? -4.085 3.477 14.275 1.00 97.06 276 VAL A N 1
ATOM 2064 C CA . VAL A 1 276 ? -4.182 4.924 14.014 1.00 97.06 276 VAL A CA 1
ATOM 2065 C C . VAL A 1 276 ? -3.202 5.366 12.929 1.00 97.06 276 VAL A C 1
ATOM 2067 O O . VAL A 1 276 ? -3.584 6.105 12.023 1.00 97.06 276 VAL A O 1
ATOM 2070 N N . VAL A 1 277 ? -1.946 4.927 13.012 1.00 96.50 277 VAL A N 1
ATOM 2071 C CA . VAL A 1 277 ? -0.858 5.350 12.115 1.00 96.50 277 VAL A CA 1
ATOM 2072 C C . VAL A 1 277 ? -1.057 4.814 10.691 1.00 96.50 277 VAL A C 1
ATOM 2074 O O . VAL A 1 277 ? -0.854 5.558 9.736 1.00 96.50 277 VAL A O 1
ATOM 2077 N N . HIS A 1 278 ? -1.587 3.598 10.539 1.00 96.75 278 HIS A N 1
ATOM 2078 C CA . HIS A 1 278 ? -1.983 3.024 9.242 1.00 96.75 278 HIS A CA 1
ATOM 2079 C C . HIS A 1 278 ? -3.478 3.212 8.932 1.00 96.75 278 HIS A C 1
ATOM 2081 O O . HIS A 1 278 ? -4.040 2.589 8.023 1.00 96.75 278 HIS A O 1
ATOM 2087 N N . GLY A 1 279 ? -4.153 4.085 9.687 1.00 95.12 279 GLY A N 1
ATOM 2088 C CA . GLY A 1 279 ? -5.605 4.243 9.663 1.00 95.12 279 GLY A CA 1
ATOM 2089 C C . GLY A 1 279 ? -6.163 4.661 8.308 1.00 95.12 279 GLY A C 1
ATOM 2090 O O . GLY A 1 279 ? -7.317 4.368 8.015 1.00 95.12 279 GLY A O 1
ATOM 2091 N N . GLN A 1 280 ? -5.352 5.278 7.446 1.00 92.81 280 GLN A N 1
ATOM 2092 C CA . GLN A 1 280 ? -5.763 5.649 6.090 1.00 92.81 280 GLN A CA 1
ATOM 2093 C C . GLN A 1 280 ? -6.146 4.431 5.241 1.00 92.81 280 GLN A C 1
ATOM 2095 O O . GLN A 1 280 ? -7.145 4.488 4.525 1.00 92.81 280 GLN A O 1
ATOM 2100 N N . ILE A 1 281 ? -5.422 3.313 5.383 1.00 94.38 281 ILE A N 1
ATOM 2101 C CA . ILE A 1 281 ? -5.734 2.061 4.684 1.00 94.38 281 ILE A CA 1
ATOM 2102 C C . ILE A 1 281 ? -7.072 1.530 5.185 1.00 94.38 281 ILE A C 1
ATOM 2104 O O . ILE A 1 281 ? -7.957 1.215 4.390 1.00 94.38 281 ILE A O 1
ATOM 2108 N N . VAL A 1 282 ? -7.239 1.500 6.511 1.00 93.94 282 VAL A N 1
ATOM 2109 C CA . VAL A 1 282 ? -8.479 1.066 7.156 1.00 93.94 282 VAL A CA 1
ATOM 2110 C C . VAL A 1 282 ? -9.641 1.933 6.673 1.00 93.94 282 VAL A C 1
ATOM 2112 O O . VAL A 1 282 ? -10.570 1.416 6.073 1.00 93.94 282 VAL A O 1
ATOM 2115 N N . VAL A 1 283 ? -9.578 3.255 6.822 1.00 92.75 283 VAL A N 1
ATOM 2116 C CA . VAL A 1 283 ? -10.641 4.182 6.399 1.00 92.75 283 VAL A CA 1
ATOM 2117 C C . VAL A 1 283 ? -10.997 4.030 4.916 1.00 92.75 283 VAL A C 1
ATOM 2119 O O . VAL A 1 283 ? -12.181 4.102 4.565 1.00 92.75 283 VAL A O 1
ATOM 2122 N N . ASN A 1 284 ? -10.012 3.794 4.046 1.00 91.00 284 ASN A N 1
ATOM 2123 C CA . ASN A 1 284 ? -10.269 3.607 2.621 1.00 91.00 284 ASN A CA 1
ATOM 2124 C C . ASN A 1 284 ? -11.112 2.351 2.351 1.00 91.00 284 ASN A C 1
ATOM 2126 O O . ASN A 1 284 ? -12.109 2.429 1.634 1.00 91.00 284 ASN A O 1
ATOM 2130 N N . GLN A 1 285 ? -10.795 1.227 3.003 1.00 90.56 285 GLN A N 1
ATOM 2131 C CA . GLN A 1 285 ? -11.573 -0.013 2.866 1.00 90.56 285 GLN A CA 1
ATOM 2132 C C . GLN A 1 285 ? -13.041 0.158 3.280 1.00 90.56 285 GLN A C 1
ATOM 2134 O O . GLN A 1 285 ? -13.944 -0.404 2.664 1.00 90.56 285 GLN A O 1
ATOM 2139 N N . PHE A 1 286 ? -13.308 0.996 4.283 1.00 89.12 286 PHE A N 1
ATOM 2140 C CA . PHE A 1 286 ? -14.672 1.279 4.733 1.00 89.12 286 PHE A CA 1
ATOM 2141 C C . PHE A 1 286 ? -15.435 2.183 3.771 1.00 89.12 286 PHE A C 1
ATOM 2143 O O . PHE A 1 286 ? -16.648 2.051 3.653 1.00 89.12 286 PHE A O 1
ATOM 2150 N N . THR A 1 287 ? -14.758 3.095 3.075 1.00 85.81 287 THR A N 1
ATOM 2151 C CA . THR A 1 287 ? -15.415 4.066 2.184 1.00 85.81 287 THR A CA 1
ATOM 2152 C C . THR A 1 287 ? -16.121 3.378 1.011 1.00 85.81 287 THR A C 1
ATOM 2154 O O . THR A 1 287 ? -17.202 3.807 0.604 1.00 85.81 287 THR A O 1
ATOM 2157 N N . HIS A 1 288 ? -15.560 2.269 0.526 1.00 80.38 288 HIS A N 1
ATOM 2158 C CA . HIS A 1 288 ? -16.099 1.496 -0.597 1.00 80.38 288 HIS A CA 1
ATOM 2159 C C . HIS A 1 288 ? -16.947 0.289 -0.169 1.00 80.38 288 HIS A C 1
ATOM 2161 O O . HIS A 1 288 ? -17.464 -0.437 -1.015 1.00 80.38 288 HIS A O 1
ATOM 2167 N N . PHE A 1 289 ? -17.134 0.073 1.135 1.00 85.56 289 PHE A N 1
ATOM 2168 C CA . PHE A 1 289 ? -17.829 -1.113 1.625 1.00 85.56 289 PHE A CA 1
ATOM 2169 C C . PHE A 1 289 ? -19.345 -1.043 1.356 1.00 85.56 289 PHE A C 1
ATOM 2171 O O . PHE A 1 289 ? -19.962 -0.047 1.729 1.00 85.56 289 PHE A O 1
ATOM 2178 N N . PRO A 1 290 ? -20.009 -2.072 0.793 1.00 86.69 290 PRO A N 1
ATOM 2179 C CA . PRO A 1 290 ? -21.419 -1.979 0.384 1.00 86.69 290 PRO A CA 1
ATOM 2180 C C . PRO A 1 290 ? -22.404 -1.604 1.507 1.00 86.69 290 PRO A C 1
ATOM 2182 O O . PRO A 1 290 ? -23.430 -0.959 1.270 1.00 86.69 290 PRO A O 1
ATOM 2185 N N . ASN A 1 291 ? -22.105 -1.983 2.753 1.00 86.75 291 ASN A N 1
ATOM 2186 C CA . ASN A 1 291 ? -22.984 -1.732 3.891 1.00 86.75 291 ASN A CA 1
ATOM 2187 C C . ASN A 1 291 ? -22.760 -0.337 4.503 1.00 86.75 291 ASN A C 1
ATOM 2189 O O . ASN A 1 291 ? -21.841 -0.127 5.297 1.00 86.75 291 ASN A O 1
ATOM 2193 N N . LYS A 1 292 ? -23.679 0.599 4.226 1.00 86.94 292 LYS A N 1
ATOM 2194 C CA . LYS A 1 292 ? -23.660 1.977 4.764 1.00 86.94 292 LYS A CA 1
ATOM 2195 C C . LYS A 1 292 ? -23.635 2.069 6.294 1.00 86.94 292 LYS A C 1
ATOM 2197 O O . LYS A 1 292 ? -23.153 3.072 6.815 1.00 86.94 292 LYS A O 1
ATOM 2202 N N . ALA A 1 293 ? -24.160 1.078 7.018 1.00 85.31 293 ALA A N 1
ATOM 2203 C CA . ALA A 1 293 ? -24.100 1.067 8.480 1.00 85.31 293 ALA A CA 1
ATOM 2204 C C . ALA A 1 293 ? -22.672 0.808 8.982 1.00 85.31 293 ALA A C 1
ATOM 2206 O O . ALA A 1 293 ? -22.253 1.420 9.959 1.00 85.31 293 ALA A O 1
ATOM 2207 N N . VAL A 1 294 ? -21.913 -0.038 8.278 1.00 87.19 294 VAL A N 1
ATOM 2208 C CA . VAL A 1 294 ? -20.490 -0.288 8.556 1.00 87.19 294 VAL A CA 1
ATOM 2209 C C . VAL A 1 294 ? -19.648 0.928 8.164 1.00 87.19 294 VAL A C 1
ATOM 2211 O O . VAL A 1 294 ? -18.805 1.352 8.949 1.00 87.19 294 VAL A O 1
ATOM 2214 N N . GLN A 1 295 ? -19.935 1.566 7.018 1.00 88.38 295 GLN A N 1
ATOM 2215 C CA . GLN A 1 295 ? -19.240 2.798 6.602 1.00 88.38 295 GLN A CA 1
ATOM 2216 C C . GLN A 1 295 ? -19.332 3.926 7.648 1.00 88.38 295 GLN A C 1
ATOM 2218 O O . GLN A 1 295 ? -18.427 4.749 7.764 1.00 88.38 295 GLN A O 1
ATOM 2223 N N . LYS A 1 296 ? -20.452 3.976 8.382 1.00 87.00 296 LYS A N 1
ATOM 2224 C CA . LYS A 1 296 ? -20.774 4.987 9.402 1.00 87.00 296 LYS A CA 1
ATOM 2225 C C . LYS A 1 296 ? -20.647 4.449 10.831 1.00 87.00 296 LYS A C 1
ATOM 2227 O O . LYS A 1 296 ? -21.292 4.966 11.743 1.00 87.00 296 LYS A O 1
ATOM 2232 N N . ALA A 1 297 ? -19.893 3.370 11.031 1.00 88.88 297 ALA A N 1
ATOM 2233 C CA . ALA A 1 297 ? -19.672 2.830 12.364 1.00 88.88 297 ALA A CA 1
ATOM 2234 C C . ALA A 1 297 ? -18.913 3.847 13.232 1.00 88.88 297 ALA A C 1
ATOM 2236 O O . ALA A 1 297 ? -18.000 4.519 12.751 1.00 88.88 297 ALA A O 1
ATOM 2237 N N . ALA A 1 298 ? -19.243 3.906 14.528 1.00 90.56 298 ALA A N 1
ATOM 2238 C CA . ALA A 1 298 ? -18.597 4.810 15.487 1.00 90.56 298 ALA A CA 1
ATOM 2239 C C . ALA A 1 298 ? -17.064 4.650 15.505 1.00 90.56 298 ALA A C 1
ATOM 2241 O O . ALA A 1 298 ? -16.334 5.626 15.667 1.00 90.56 298 ALA A O 1
ATOM 2242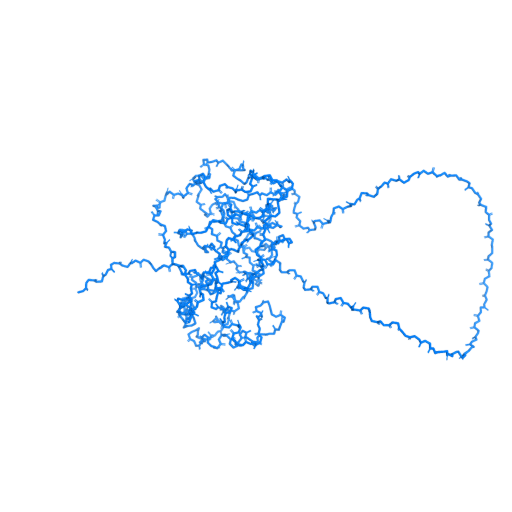 N N . PHE A 1 299 ? -16.585 3.427 15.258 1.00 93.69 299 PHE A N 1
ATOM 2243 C CA . PHE A 1 299 ? -15.177 3.123 15.019 1.00 93.69 299 PHE A CA 1
ATOM 2244 C C . PHE A 1 299 ? -14.529 4.025 13.959 1.00 93.69 299 PHE A C 1
ATOM 2246 O O . PHE A 1 299 ? -13.467 4.590 14.205 1.00 93.69 299 PHE A O 1
ATOM 2253 N N . VAL A 1 300 ? -15.158 4.161 12.787 1.00 92.06 300 VAL A N 1
ATOM 2254 C CA . VAL A 1 300 ? -14.595 4.885 11.638 1.00 92.06 300 VAL A CA 1
ATOM 2255 C C . VAL A 1 300 ? -14.472 6.371 11.955 1.00 92.06 300 VAL A C 1
ATOM 2257 O O . VAL A 1 300 ? -13.455 6.989 11.638 1.00 92.06 300 VAL A O 1
ATOM 2260 N N . ASP A 1 301 ? -15.484 6.941 12.607 1.00 91.19 301 ASP A N 1
ATOM 2261 C CA . ASP A 1 301 ? -15.477 8.348 13.010 1.00 91.19 301 ASP A CA 1
ATOM 2262 C C . ASP A 1 301 ? -14.393 8.620 14.061 1.00 91.19 301 ASP A C 1
ATOM 2264 O O . ASP A 1 301 ? -13.638 9.589 13.939 1.00 91.19 301 ASP A O 1
ATOM 2268 N N . GLN A 1 302 ? -14.254 7.732 15.052 1.00 94.94 302 GLN A N 1
ATOM 2269 C CA . GLN A 1 302 ? -13.207 7.841 16.065 1.00 94.94 302 GLN A CA 1
ATOM 2270 C C . GLN A 1 302 ? -11.805 7.678 15.462 1.00 94.94 302 GLN A C 1
ATOM 2272 O O . GLN A 1 302 ? -10.913 8.463 15.785 1.00 94.94 302 GLN A O 1
ATOM 2277 N N . LEU A 1 303 ? -11.614 6.732 14.539 1.00 95.81 303 LEU A N 1
ATOM 2278 C CA . LEU A 1 303 ? -10.344 6.538 13.839 1.00 95.81 303 LEU A CA 1
ATOM 2279 C C . LEU A 1 303 ? -9.948 7.791 13.045 1.00 95.81 303 LEU A C 1
ATOM 2281 O O . LEU A 1 303 ? -8.836 8.293 13.206 1.00 95.81 303 LEU A O 1
ATOM 2285 N N . LYS A 1 304 ? -10.867 8.361 12.254 1.00 93.81 304 LYS A N 1
ATOM 2286 C CA . LYS A 1 304 ? -10.628 9.618 11.519 1.00 93.81 304 LYS A CA 1
ATOM 2287 C C . LYS A 1 304 ? -10.266 10.773 12.457 1.00 93.81 304 LYS A C 1
ATOM 2289 O O . LYS A 1 304 ? -9.381 11.572 12.136 1.00 93.81 304 LYS A O 1
ATOM 2294 N N . ALA A 1 305 ? -10.925 10.867 13.614 1.00 94.31 305 ALA A N 1
ATOM 2295 C CA . ALA A 1 305 ? -10.624 11.886 14.616 1.00 94.31 305 ALA A CA 1
ATOM 2296 C C . ALA A 1 305 ? -9.209 11.720 15.195 1.00 94.31 305 ALA A C 1
ATOM 2298 O O . ALA A 1 305 ? -8.462 12.696 15.242 1.00 94.31 305 ALA A O 1
ATOM 2299 N N . MET A 1 306 ? -8.809 10.499 15.563 1.00 95.25 306 MET A N 1
ATOM 2300 C CA . MET A 1 306 ? -7.464 10.210 16.079 1.00 95.25 306 MET A CA 1
ATOM 2301 C C . MET A 1 306 ? -6.377 10.444 15.026 1.00 95.25 306 MET A C 1
ATOM 2303 O O . MET A 1 306 ? -5.356 11.061 15.323 1.00 95.25 306 MET A O 1
ATOM 2307 N N . MET A 1 307 ? -6.612 10.040 13.775 1.00 94.81 307 MET A N 1
ATOM 2308 C CA . MET A 1 307 ? -5.706 10.337 12.659 1.00 94.81 307 MET A CA 1
ATOM 2309 C C . MET A 1 307 ? -5.500 11.846 12.479 1.00 94.81 307 MET A C 1
ATOM 2311 O O . MET A 1 307 ? -4.382 12.303 12.266 1.00 94.81 307 MET A O 1
ATOM 2315 N N . SER A 1 308 ? -6.568 12.637 12.620 1.00 92.38 308 SER A N 1
ATOM 2316 C CA . SER A 1 308 ? -6.507 14.101 12.500 1.00 92.38 308 SER A CA 1
ATOM 2317 C C . SER A 1 308 ? -5.727 14.776 13.635 1.00 92.38 308 SER A C 1
ATOM 2319 O O . SER A 1 308 ? -5.320 15.927 13.492 1.00 92.38 308 SER A O 1
ATOM 2321 N N . GLN A 1 309 ? -5.533 14.092 14.767 1.00 92.25 309 GLN A N 1
ATOM 2322 C CA . GLN A 1 309 ? -4.737 14.582 15.899 1.00 92.25 309 GLN A CA 1
ATOM 2323 C C . GLN A 1 309 ? -3.237 14.287 15.740 1.00 92.25 309 GLN A C 1
ATOM 2325 O O . GLN A 1 309 ? -2.419 14.895 16.429 1.00 92.25 309 GLN A O 1
ATOM 2330 N N . ARG A 1 310 ? -2.865 13.373 14.836 1.00 92.94 310 ARG A N 1
ATOM 2331 C CA . ARG A 1 310 ? -1.473 13.073 14.473 1.00 92.94 310 ARG A CA 1
ATOM 2332 C C . ARG A 1 310 ? -0.932 14.078 13.458 1.00 92.94 310 ARG A C 1
ATOM 2334 O O . ARG A 1 310 ? -1.690 14.855 12.866 1.00 92.94 310 ARG A O 1
ATOM 2341 N N . LYS A 1 311 ? 0.378 14.037 13.196 1.00 89.50 311 LYS A N 1
ATOM 2342 C CA . LYS A 1 311 ? 0.951 14.748 12.045 1.00 89.50 311 LYS A CA 1
ATOM 2343 C C . LYS A 1 311 ? 0.422 14.116 10.756 1.00 89.50 311 LYS A C 1
ATOM 2345 O O . LYS A 1 311 ? 0.615 12.932 10.496 1.00 89.50 311 LYS A O 1
ATOM 2350 N N . HIS A 1 312 ? -0.267 14.915 9.951 1.00 88.31 312 HIS A N 1
ATOM 2351 C CA . HIS A 1 312 ? -0.929 14.458 8.736 1.00 88.31 312 HIS A CA 1
ATOM 2352 C C . HIS A 1 312 ? -0.869 15.524 7.643 1.00 88.31 312 HIS A C 1
ATOM 2354 O O . HIS A 1 312 ? -0.798 16.723 7.918 1.00 88.31 312 HIS A O 1
ATOM 2360 N N . ASN A 1 313 ? -0.952 15.068 6.400 1.00 86.44 313 ASN A N 1
ATOM 2361 C CA . ASN A 1 313 ? -1.105 15.894 5.216 1.00 86.44 313 ASN A CA 1
ATOM 2362 C C . ASN A 1 313 ? -2.563 15.848 4.754 1.00 86.44 313 ASN A C 1
ATOM 2364 O O . ASN A 1 313 ? -3.204 14.795 4.761 1.00 86.44 313 ASN A O 1
ATOM 2368 N N . LYS A 1 314 ? -3.091 17.008 4.359 1.00 85.56 314 LYS A N 1
ATOM 2369 C CA . LYS A 1 314 ? -4.425 17.135 3.766 1.00 85.56 314 LYS A CA 1
ATOM 2370 C C . LYS A 1 314 ? -4.271 17.266 2.265 1.00 85.56 314 LYS A C 1
ATOM 2372 O O . LYS A 1 314 ? -3.806 18.300 1.789 1.00 85.56 314 LYS A O 1
ATOM 2377 N N . LEU A 1 315 ? -4.664 16.226 1.547 1.00 83.31 315 LEU A N 1
ATOM 2378 C CA . LEU A 1 315 ? -4.660 16.217 0.093 1.00 83.31 315 LEU A CA 1
ATOM 2379 C C . LEU A 1 315 ? -6.064 16.536 -0.417 1.00 83.31 315 LEU A C 1
ATOM 2381 O O . LEU A 1 315 ? -7.070 16.191 0.209 1.00 83.31 315 LEU A O 1
ATOM 2385 N N . TYR A 1 316 ? -6.138 17.239 -1.539 1.00 83.81 316 TYR A N 1
ATOM 2386 C CA . TYR A 1 316 ? -7.395 17.727 -2.094 1.00 83.81 316 TYR A CA 1
ATOM 2387 C C . TYR A 1 316 ? -7.662 17.081 -3.446 1.00 83.81 316 TYR A C 1
ATOM 2389 O O . TYR A 1 316 ? -6.743 16.657 -4.144 1.00 83.81 316 TYR A O 1
ATOM 2397 N N . MET A 1 317 ? -8.943 17.014 -3.806 1.00 80.44 317 MET A N 1
ATOM 2398 C CA . MET A 1 317 ? -9.350 16.568 -5.131 1.00 80.44 317 MET A CA 1
ATOM 2399 C C . MET A 1 317 ? -8.789 17.534 -6.179 1.00 80.44 317 MET A C 1
ATOM 2401 O O . MET A 1 317 ? -9.027 18.746 -6.123 1.00 80.44 317 MET A O 1
ATOM 2405 N N . SER A 1 318 ? -8.073 16.972 -7.141 1.00 71.94 318 SER A N 1
ATOM 2406 C CA . SER A 1 318 ? -7.617 17.631 -8.349 1.00 71.94 318 SER A CA 1
ATOM 2407 C C . SER A 1 318 ? -8.812 18.241 -9.087 1.00 71.94 318 SER A C 1
ATOM 2409 O O . SER A 1 318 ? -9.884 17.646 -9.222 1.00 71.94 318 SER A O 1
ATOM 2411 N N . LYS A 1 319 ? -8.643 19.465 -9.589 1.00 66.25 319 LYS A N 1
ATOM 2412 C CA . LYS A 1 319 ? -9.675 20.177 -10.366 1.00 66.25 319 LYS A CA 1
ATOM 2413 C C . LYS A 1 319 ? -9.710 19.709 -11.827 1.00 66.25 319 LYS A C 1
ATOM 2415 O O . LYS A 1 319 ? -9.814 20.534 -12.738 1.00 66.25 319 LYS A O 1
ATOM 2420 N N . VAL A 1 320 ? -9.549 18.411 -12.069 1.00 57.16 320 VAL A N 1
ATOM 2421 C CA . VAL A 1 320 ? -9.502 17.867 -13.429 1.00 57.16 320 VAL A CA 1
ATOM 2422 C C . VAL A 1 320 ? -10.907 17.912 -14.023 1.00 57.16 320 VAL A C 1
ATOM 2424 O O . VAL A 1 320 ? -11.881 17.476 -13.412 1.00 57.16 320 VAL A O 1
ATOM 2427 N N . LYS A 1 321 ? -11.026 18.505 -15.214 1.00 49.25 321 LYS A N 1
ATOM 2428 C CA . LYS A 1 321 ? -12.293 18.550 -15.948 1.00 49.25 321 LYS A CA 1
ATOM 2429 C C . LYS A 1 321 ? -12.616 17.139 -16.462 1.00 49.25 321 LYS A C 1
ATOM 2431 O O . LYS A 1 321 ? -11.721 16.518 -17.038 1.00 49.25 321 LYS A O 1
ATOM 2436 N N . PRO A 1 322 ? -13.861 16.652 -16.315 1.00 39.31 322 PRO A N 1
ATOM 2437 C CA . PRO A 1 322 ? -14.259 15.369 -16.888 1.00 39.31 322 PRO A CA 1
ATOM 2438 C C . PRO A 1 322 ? -13.980 15.368 -18.400 1.00 39.31 322 PRO A C 1
ATOM 2440 O O . PRO A 1 322 ? -14.316 16.332 -19.088 1.00 39.31 322 PRO A O 1
ATOM 2443 N N . GLY A 1 323 ? -13.307 14.323 -18.892 1.00 44.44 323 GLY A N 1
ATOM 2444 C CA . GLY A 1 323 ? -12.926 14.171 -20.304 1.00 44.44 323 GLY A CA 1
ATOM 2445 C C . GLY A 1 323 ? -11.500 14.602 -20.672 1.00 44.44 323 GLY A C 1
ATOM 2446 O O . GLY A 1 323 ? -11.128 14.507 -21.836 1.00 44.44 323 GLY A O 1
ATOM 2447 N N . LYS A 1 324 ? -10.679 15.057 -19.718 1.00 44.97 324 LYS A N 1
ATOM 2448 C CA . LYS A 1 324 ? -9.219 15.103 -19.894 1.00 44.97 324 LYS A CA 1
ATOM 2449 C C . LYS A 1 324 ? -8.588 14.136 -18.906 1.00 44.97 324 LYS A C 1
ATOM 2451 O O . LYS A 1 324 ? -8.549 14.432 -17.712 1.00 44.97 324 LYS A O 1
ATOM 2456 N N . SER A 1 325 ? -8.109 12.995 -19.395 1.00 45.34 325 SER A N 1
ATOM 2457 C CA . SER A 1 325 ? -7.121 12.207 -18.660 1.00 45.34 325 SER A CA 1
ATOM 2458 C C . SER A 1 325 ? -5.974 13.159 -18.283 1.00 45.34 325 SER A C 1
ATOM 2460 O O . SER A 1 325 ? -5.637 14.087 -19.031 1.00 45.34 325 SER A O 1
ATOM 2462 N N . ASN A 1 326 ? -5.411 13.019 -17.082 1.00 48.53 326 ASN A N 1
ATOM 2463 C CA . ASN A 1 326 ? -4.140 13.672 -16.788 1.00 48.53 326 ASN A CA 1
ATOM 2464 C C . ASN A 1 326 ? -3.106 12.987 -17.683 1.00 48.53 326 ASN A C 1
ATOM 2466 O O . ASN A 1 326 ? -2.523 11.987 -17.280 1.00 48.53 326 ASN A O 1
ATOM 2470 N N . VAL A 1 327 ? -2.959 13.512 -18.904 1.00 46.47 327 VAL A N 1
ATOM 2471 C CA . VAL A 1 327 ? -1.970 13.109 -19.905 1.00 46.47 327 VAL A CA 1
ATOM 2472 C C . VAL A 1 327 ? -0.656 12.820 -19.203 1.00 46.47 327 VAL A C 1
ATOM 2474 O O . VAL A 1 327 ? -0.291 13.553 -18.274 1.00 46.47 327 VAL A O 1
ATOM 2477 N N . ALA A 1 328 ? 0.042 11.785 -19.672 1.00 47.91 328 ALA A N 1
ATOM 2478 C CA . ALA A 1 328 ? 1.400 11.477 -19.280 1.00 47.91 328 ALA A CA 1
ATOM 2479 C C . ALA A 1 328 ? 2.280 12.739 -19.412 1.00 47.91 328 ALA A C 1
ATOM 2481 O O . ALA A 1 328 ? 2.814 13.049 -20.475 1.00 47.91 328 ALA A O 1
ATOM 2482 N N . LYS A 1 329 ? 2.373 13.552 -18.353 1.00 50.78 329 LYS A N 1
ATOM 2483 C CA . LYS A 1 329 ? 3.281 14.695 -18.309 1.00 50.78 329 LYS A CA 1
ATOM 2484 C C . LYS A 1 329 ? 4.685 14.111 -18.365 1.00 50.78 329 LYS A C 1
ATOM 2486 O O . LYS A 1 329 ? 4.949 13.051 -17.805 1.00 50.78 329 LYS A O 1
ATOM 2491 N N . THR A 1 330 ? 5.612 14.844 -18.963 1.00 44.62 330 THR A N 1
ATOM 2492 C CA . THR A 1 330 ? 7.040 14.495 -19.058 1.00 44.62 330 THR A CA 1
ATOM 2493 C C . THR A 1 330 ? 7.702 14.097 -17.723 1.00 44.62 330 THR A C 1
ATOM 2495 O O . THR A 1 330 ? 8.779 13.508 -17.737 1.00 44.62 330 THR A O 1
ATOM 2498 N N . GLY A 1 331 ? 7.067 14.370 -16.576 1.00 59.03 331 GLY A N 1
ATOM 2499 C CA . GLY A 1 331 ? 7.489 13.934 -15.240 1.00 59.03 331 GLY A CA 1
ATOM 2500 C C . GLY A 1 331 ? 7.060 12.524 -14.803 1.00 59.03 331 GLY A C 1
ATOM 2501 O O . GLY A 1 331 ? 7.416 12.132 -13.697 1.00 59.03 331 GLY A O 1
ATOM 2502 N N . ASN A 1 332 ? 6.318 11.763 -15.615 1.00 75.62 332 ASN A N 1
ATOM 2503 C CA . ASN A 1 332 ? 5.796 10.446 -15.210 1.00 75.62 332 ASN A CA 1
ATOM 2504 C C . ASN A 1 332 ? 6.691 9.270 -15.598 1.00 75.62 332 ASN A C 1
ATOM 2506 O O . ASN A 1 332 ? 6.451 8.145 -15.164 1.00 75.62 332 ASN A O 1
ATOM 2510 N N . ALA A 1 333 ? 7.704 9.519 -16.422 1.00 83.12 333 ALA A N 1
ATOM 2511 C CA . ALA A 1 333 ? 8.649 8.496 -16.818 1.00 83.12 333 ALA A CA 1
ATOM 2512 C C . ALA A 1 333 ? 9.581 8.160 -15.647 1.00 83.12 333 ALA A C 1
ATOM 2514 O O . ALA A 1 333 ? 10.049 9.055 -14.936 1.00 83.12 333 ALA A O 1
ATOM 2515 N N . ASN A 1 334 ? 9.883 6.875 -15.477 1.00 89.75 334 ASN A N 1
ATOM 2516 C CA . ASN A 1 334 ? 10.639 6.391 -14.330 1.00 89.75 334 ASN A CA 1
ATOM 2517 C C . ASN A 1 334 ? 12.037 7.048 -14.258 1.00 89.75 334 ASN A C 1
ATOM 2519 O O . ASN A 1 334 ? 12.763 7.043 -15.260 1.00 89.75 334 ASN A O 1
ATOM 2523 N N . PRO A 1 335 ? 12.446 7.624 -13.113 1.00 88.44 335 PRO A N 1
ATOM 2524 C CA . PRO A 1 335 ? 13.736 8.306 -12.970 1.00 88.44 335 PRO A CA 1
ATOM 2525 C C . PRO A 1 335 ? 14.935 7.349 -13.041 1.00 88.44 335 PRO A C 1
ATOM 2527 O O . PRO A 1 335 ? 16.032 7.764 -13.420 1.00 88.44 335 PRO A O 1
ATOM 2530 N N . MET A 1 336 ? 14.742 6.067 -12.719 1.00 86.44 336 MET A N 1
ATOM 2531 C CA . MET A 1 336 ? 15.810 5.064 -12.710 1.00 86.44 336 MET A CA 1
ATOM 2532 C C . MET A 1 336 ? 16.176 4.570 -14.115 1.00 86.44 336 MET A C 1
ATOM 2534 O O . MET A 1 336 ? 17.264 4.020 -14.297 1.00 86.44 336 MET A O 1
ATOM 2538 N N . ARG A 1 337 ? 15.346 4.856 -15.134 1.00 81.88 337 ARG A N 1
ATOM 2539 C CA . ARG A 1 337 ? 15.584 4.438 -16.528 1.00 81.88 337 ARG A CA 1
ATOM 2540 C C . ARG A 1 337 ? 16.943 4.896 -17.065 1.00 81.88 337 ARG A C 1
ATOM 2542 O O . ARG A 1 337 ? 17.709 4.097 -17.593 1.00 81.88 337 ARG A O 1
ATOM 2549 N N . ASN A 1 338 ? 17.280 6.164 -16.825 1.00 77.69 338 ASN A N 1
ATOM 2550 C CA . ASN A 1 338 ? 18.496 6.810 -17.332 1.00 77.69 338 ASN A CA 1
ATOM 2551 C C . ASN A 1 338 ? 19.643 6.808 -16.314 1.00 77.69 338 ASN A C 1
ATOM 2553 O O . ASN A 1 338 ? 20.730 7.312 -16.602 1.00 77.69 338 ASN A O 1
ATOM 2557 N N . ARG A 1 339 ? 19.412 6.295 -15.100 1.00 74.88 339 ARG A N 1
ATOM 2558 C CA . ARG A 1 339 ? 20.446 6.241 -14.071 1.00 74.88 339 ARG A CA 1
ATOM 2559 C C . ARG A 1 339 ? 21.355 5.056 -14.373 1.00 74.88 339 ARG A C 1
ATOM 2561 O O . ARG A 1 339 ? 20.884 3.932 -14.558 1.00 74.88 339 ARG A O 1
ATOM 2568 N N . ALA A 1 340 ? 22.659 5.318 -14.441 1.00 59.66 340 ALA A N 1
ATOM 2569 C CA . ALA A 1 340 ? 23.649 4.256 -14.545 1.00 59.66 340 ALA A CA 1
ATOM 2570 C C . ALA A 1 340 ? 23.464 3.278 -13.372 1.00 59.66 340 ALA A C 1
ATOM 2572 O O . ALA A 1 340 ? 23.193 3.715 -12.252 1.00 59.66 340 ALA A O 1
ATOM 2573 N N . ALA A 1 341 ? 23.635 1.975 -13.616 1.00 53.19 341 ALA A N 1
ATOM 2574 C CA . ALA A 1 341 ? 23.504 0.907 -12.614 1.00 53.19 341 ALA A CA 1
ATOM 2575 C C . ALA A 1 341 ? 24.571 0.963 -11.492 1.00 53.19 341 ALA A C 1
ATOM 2577 O O . ALA A 1 341 ? 24.758 0.021 -10.730 1.00 53.19 341 ALA A O 1
ATOM 2578 N N . THR A 1 342 ? 25.297 2.073 -11.374 1.00 45.00 342 THR A N 1
ATOM 2579 C CA . THR A 1 342 ? 26.378 2.272 -10.420 1.00 45.00 342 THR A CA 1
ATOM 2580 C C . THR A 1 342 ? 25.878 2.991 -9.171 1.00 45.00 342 THR A C 1
ATOM 2582 O O . THR A 1 342 ? 25.292 4.074 -9.227 1.00 45.00 342 THR A O 1
ATOM 2585 N N . GLY A 1 343 ? 26.137 2.371 -8.014 1.00 50.31 343 GLY A N 1
ATOM 2586 C CA . GLY A 1 343 ? 25.828 2.894 -6.687 1.00 50.31 343 GLY A CA 1
ATOM 2587 C C . GLY A 1 343 ? 26.405 4.292 -6.476 1.00 50.31 343 GLY A C 1
ATOM 2588 O O . GLY A 1 343 ? 27.579 4.469 -6.148 1.00 50.31 343 GLY A O 1
ATOM 2589 N N . LEU A 1 344 ? 25.566 5.308 -6.659 1.00 43.69 344 LEU A N 1
ATOM 2590 C CA . LEU A 1 344 ? 25.915 6.674 -6.309 1.00 43.69 344 LEU A CA 1
ATOM 2591 C C . LEU A 1 344 ? 25.915 6.786 -4.787 1.00 43.69 344 LEU A C 1
ATOM 2593 O O . LEU A 1 344 ? 24.879 6.636 -4.142 1.00 43.69 344 LEU A O 1
ATOM 2597 N N . LYS A 1 345 ? 27.109 7.056 -4.245 1.00 45.28 345 LYS A N 1
ATOM 2598 C CA . LYS A 1 345 ? 27.358 7.452 -2.856 1.00 45.28 345 LYS A CA 1
ATOM 2599 C C . LYS A 1 345 ? 26.255 8.407 -2.409 1.00 45.28 345 LYS A C 1
ATOM 2601 O O . LYS A 1 345 ? 26.144 9.510 -2.948 1.00 45.28 345 LYS A O 1
ATOM 2606 N N . ALA A 1 346 ? 25.451 7.968 -1.442 1.00 43.91 346 ALA A N 1
ATOM 2607 C CA . ALA A 1 346 ? 24.475 8.813 -0.779 1.00 43.91 346 ALA A CA 1
ATOM 2608 C C . ALA A 1 346 ? 25.172 10.115 -0.362 1.00 43.91 346 ALA A C 1
ATOM 2610 O O . ALA A 1 346 ? 26.180 10.081 0.347 1.00 43.91 346 ALA A O 1
ATOM 2611 N N . LYS A 1 347 ? 24.672 11.266 -0.823 1.00 42.09 347 LYS A N 1
ATOM 2612 C CA . LYS A 1 347 ? 25.039 12.529 -0.184 1.00 42.09 347 LYS A CA 1
ATOM 2613 C C . LYS A 1 347 ? 24.487 12.447 1.243 1.00 42.09 347 LYS A C 1
ATOM 2615 O O . LYS A 1 347 ? 23.277 12.271 1.380 1.00 42.09 347 LYS A O 1
ATOM 2620 N N . PRO A 1 348 ? 25.325 12.518 2.291 1.00 41.03 348 PRO A N 1
ATOM 2621 C CA . PRO A 1 348 ? 24.820 12.520 3.653 1.00 41.03 348 PRO A CA 1
ATOM 2622 C C . PRO A 1 348 ? 23.894 13.728 3.824 1.00 41.03 348 PRO A C 1
ATOM 2624 O O . PRO A 1 348 ? 24.268 14.862 3.520 1.00 41.03 348 PRO A O 1
ATOM 2627 N N . MET A 1 349 ? 22.663 13.458 4.252 1.00 41.88 349 MET A N 1
ATOM 2628 C CA . MET A 1 349 ? 21.663 14.473 4.562 1.00 41.88 349 MET A CA 1
ATOM 2629 C C . MET A 1 349 ? 22.197 15.341 5.709 1.00 41.88 349 MET A C 1
ATOM 2631 O O . MET A 1 349 ? 22.724 14.815 6.690 1.00 41.88 349 MET A O 1
ATOM 2635 N N . ALA A 1 350 ? 22.114 16.667 5.578 1.00 41.16 350 ALA A N 1
ATOM 2636 C CA . ALA A 1 350 ? 22.602 17.580 6.605 1.00 41.16 350 ALA A CA 1
ATOM 2637 C C . ALA A 1 350 ? 21.851 17.338 7.924 1.00 41.16 350 ALA A C 1
ATOM 2639 O O . ALA A 1 350 ? 20.623 17.426 7.975 1.00 41.16 350 ALA A O 1
ATOM 2640 N N . ALA A 1 351 ? 22.595 17.028 8.988 1.00 37.06 351 ALA A N 1
ATOM 2641 C CA . ALA A 1 351 ? 22.040 16.840 10.319 1.00 37.06 351 ALA A CA 1
ATOM 2642 C C . ALA A 1 351 ? 21.330 18.126 10.768 1.00 37.06 351 ALA A C 1
ATOM 2644 O O . ALA A 1 351 ? 21.938 19.196 10.833 1.00 37.06 351 ALA A O 1
ATOM 2645 N N . THR A 1 352 ? 20.036 18.027 11.078 1.00 47.25 352 THR A N 1
ATOM 2646 C CA . THR A 1 352 ? 19.307 19.118 11.728 1.00 47.25 352 THR A CA 1
ATOM 2647 C C . THR A 1 352 ? 19.875 19.276 13.136 1.00 47.25 352 THR A C 1
ATOM 2649 O O . THR A 1 352 ? 19.679 18.415 13.991 1.00 47.25 352 THR A O 1
ATOM 2652 N N . GLY A 1 353 ? 20.645 20.341 13.359 1.00 41.56 353 GLY A N 1
ATOM 2653 C CA . GLY A 1 353 ? 21.238 20.636 14.658 1.00 41.56 353 GLY A CA 1
ATOM 2654 C C . GLY A 1 353 ? 20.158 20.863 15.715 1.00 41.56 353 GLY A C 1
ATOM 2655 O O . GLY A 1 353 ? 19.273 21.699 15.543 1.00 41.56 353 GLY A O 1
ATOM 2656 N N . THR A 1 354 ? 20.236 20.130 16.821 1.00 49.91 354 THR A N 1
ATOM 2657 C CA . THR A 1 354 ? 19.450 20.399 18.026 1.00 49.91 354 THR A CA 1
ATOM 2658 C C . THR A 1 354 ? 19.921 21.708 18.650 1.00 49.91 354 THR A C 1
ATOM 2660 O O . THR A 1 354 ? 21.088 21.832 19.024 1.00 49.91 354 THR A O 1
ATOM 2663 N N . THR A 1 355 ? 19.035 22.692 18.792 1.00 41.56 355 THR A N 1
ATOM 2664 C CA . THR A 1 355 ? 19.327 23.884 19.594 1.00 41.56 355 THR A CA 1
ATOM 2665 C C . THR A 1 355 ? 19.328 23.486 21.071 1.00 41.56 355 THR A C 1
ATOM 2667 O O . THR A 1 355 ? 18.302 23.075 21.606 1.00 41.56 355 THR A O 1
ATOM 2670 N N . MET A 1 356 ? 20.485 23.581 21.727 1.00 38.19 356 MET A N 1
ATOM 2671 C CA . MET A 1 356 ? 20.585 23.480 23.183 1.00 38.19 356 MET A CA 1
ATOM 2672 C C . MET A 1 356 ? 19.860 24.666 23.824 1.00 38.19 356 MET A C 1
ATOM 2674 O O . MET A 1 356 ? 20.190 25.819 23.544 1.00 38.19 356 MET A O 1
ATOM 2678 N N . VAL A 1 357 ? 18.896 24.381 24.696 1.00 48.50 357 VAL A N 1
ATOM 2679 C CA . VAL A 1 357 ? 18.331 25.381 25.608 1.00 48.50 357 VAL A CA 1
ATOM 2680 C C . VAL A 1 357 ? 19.295 25.515 26.787 1.00 48.50 357 VAL A C 1
ATOM 2682 O O . VAL A 1 357 ? 19.752 24.505 27.321 1.00 48.50 357 VAL A O 1
ATOM 2685 N N . LYS A 1 358 ? 19.659 26.755 27.116 1.00 45.97 358 LYS A N 1
ATOM 2686 C CA . LYS A 1 358 ? 20.608 27.111 28.174 1.00 45.97 358 LYS A CA 1
ATOM 2687 C C . LYS A 1 358 ? 19.906 27.304 29.510 1.00 45.97 358 LYS A C 1
ATOM 2689 O O . LYS A 1 358 ? 18.760 27.806 29.478 1.00 45.97 358 LYS A O 1
#

Foldseek 3Di:
DDDDDDAPAFQWAFDCVLCVVLFDPKDFDQDDPFAAALVVVDDLVCLFQDDQVRFAEWAWAQKFKDFLVRIGDAQSQAAADAQWDHPTWMWMKTWIDHDPDDPQADDQFADDDDDDDDDDDDDDDDDDDDDDDDDDDDDDDDDDDDDDDDDDDDDDDDDDPPDDPPPPPRDPPTGMYTFWTFRHWAWDDDPNGIWIWTDGSRHIYTYNYHRPVHSSSVLLVQLLLLLLVVLLVVLVPDPASQPQALLNSLCVLLVDDPPRSNRQHVDSVRSSSSCLSSVSNNLVVLVPDPDPRNVPHNNSVVSVVSNVVHRIDTIHRHPDDPSGDPRPDPRGTRSCPPPDSDDDDDPPDDDPDDDDDD

Radius of gyration: 28.21 Å; chains: 1; bounding box: 68×102×58 Å

Secondary structure (DSSP, 8-state):
------PPPPEEEE-HHHHGGGSPPP-BPPPPS--EEGGGSS-HHHHHH--GGGS-EEEEEEEEEEETTSBB--GGGS-SSTTBPPSS-EEEEEEEEE--S-TTT-----PPPPPPPPPPP-----------------------------------------PPP--TTPPTT-EEEEEPPP-EEEEEEETTEEEEEEE-SS-EEEEEEE-TTTHHHHHHHHHHHHHHHHHHHHHHHSSSGGG--HHHHHHHHHTS-TTSTT---S-HHHHHHHHHHTHHHHHHHHHT-S-HHHHT-HHHHHHHHHHHHSSEEEE-B--PPTT------TT-S-TTTTS-SS---PPPPPP-------

InterPro domains:
  IPR022702 DNA (cytosine-5)-methyltransferase 1, replication foci domain [PF12047] (164-253)

Sequence (358 aa):
GGRGKGQAAPYIRISQQEIAEDYPLVKTYNKEEEETDELLLVDPEDLAMAHPEDLPKRLLYDFAFYDAEGFLATLELVPMFNGVDHDVALFGSGVCAEDEGDFLLGGVAAAAEPATAPAADPAGTSGAGSSAPGGAGEQPGGSAGAAAGGEGRSVAAGEGEKGEGEKHGIPAGAMRLYLSQVREWLIECACDMLFITVRTDAAWYRLVRPSQQYAPWYKPVLKAAQVAITILRMLSEESRASKLSFNDIVKRLADLPDSSPAFISKKVERVERFVVVHGQIVVNQFTHFPNKAVQKAAFVDQLKAMMSQRKHNKLYMSKVKPGKSNVAKTGNANPMRNRAATGLKAKPMAATGTTMVK